Protein AF-A0A258GEJ5-F1 (afdb_monomer)

Radius of gyration: 21.57 Å; Cα contacts (8 Å, |Δi|>4): 557; chains: 1; bounding box: 61×50×62 Å

Nearest PDB structures (foldseek):
  8fx0-assembly1_A  TM=5.867E-01  e=2.273E-02  Trypanosoma cruzi strain CL Brener
  8fx1-assembly1_A  TM=5.886E-01  e=3.417E-02  Trypanosoma cruzi strain CL Brener
  8fx3-assembly1_B  TM=4.842E-01  e=1.345E-02  Trypanosoma cruzi strain CL Brener
  8fx1-assembly1_B  TM=4.839E-01  e=1.426E-02  Trypanosoma cruzi strain CL Brener
  8fwy-assembly1_B  TM=4.851E-01  e=1.426E-02  Trypanosoma cruzi strain CL Brener

Mean predicted aligned error: 7.42 Å

Secondary structure (DSSP, 8-state):
--------SSGGG-EEEEEEEEEE-TTT-PEEEEEEEEEPPHHHHHHHHHHHHHHHHHHHHTS----TTBTT------SS-EEEEEEETTTTHHHHHHHHHHHHHH-SSPPPEEEEE---HHHHHHHH-S-STTTTS--GGG--SHHHHTT-HHHHHHHHHHHHHHHHTTB-HHHHHH--GGGHHHHGGGS-BTTTT-EEEEEEEE-SSSHHHHHHHHHHHHH-TTSEEEEEEEE-PPEEEEEEE-TTS-EEEEEEEES---TT--SS--TTSSSBPP-HHHHHT-SSHHHHHTTTT-PBPPSSGGGS-HHHHHHHHHHHHHHHHHT-

Structure (mmCIF, N/CA/C/O backbone):
data_AF-A0A258GEJ5-F1
#
_entry.id   AF-A0A258GEJ5-F1
#
loop_
_atom_site.group_PDB
_atom_site.id
_atom_site.type_symbol
_atom_site.label_atom_id
_atom_site.label_alt_id
_atom_site.label_comp_id
_atom_site.label_asym_id
_atom_site.label_entity_id
_atom_site.label_seq_id
_atom_site.pdbx_PDB_ins_code
_atom_site.Cartn_x
_atom_site.Cartn_y
_atom_site.Cartn_z
_atom_site.occupancy
_atom_site.B_iso_or_equiv
_atom_site.auth_seq_id
_atom_site.auth_comp_id
_atom_site.auth_asym_id
_atom_site.auth_atom_id
_atom_site.pdbx_PDB_model_num
ATOM 1 N N . MET A 1 1 ? 8.748 -13.783 -39.063 1.00 34.47 1 MET A N 1
ATOM 2 C CA . MET A 1 1 ? 7.915 -14.573 -38.130 1.00 34.47 1 MET A CA 1
ATOM 3 C C . MET A 1 1 ? 7.039 -13.602 -37.360 1.00 34.47 1 MET A C 1
ATOM 5 O O . MET A 1 1 ? 7.573 -12.820 -36.590 1.00 34.47 1 MET A O 1
ATOM 9 N N . LYS A 1 2 ? 5.729 -13.583 -37.630 1.00 32.75 2 LYS A N 1
ATOM 10 C CA . LYS A 1 2 ? 4.762 -12.834 -36.821 1.00 32.75 2 LYS A CA 1
ATOM 11 C C . LYS A 1 2 ? 4.590 -13.602 -35.513 1.00 32.75 2 LYS A C 1
ATOM 13 O O . LYS A 1 2 ? 3.991 -14.673 -35.514 1.00 32.75 2 LYS A O 1
ATOM 18 N N . THR A 1 3 ? 5.191 -13.121 -34.434 1.00 36.59 3 THR A N 1
ATOM 19 C CA . THR A 1 3 ? 4.871 -13.605 -33.094 1.00 36.59 3 THR A CA 1
ATOM 20 C C . THR A 1 3 ? 3.466 -13.113 -32.791 1.00 36.59 3 THR A C 1
ATOM 22 O O . THR A 1 3 ? 3.282 -11.922 -32.555 1.00 36.59 3 THR A O 1
ATOM 25 N N . ASN A 1 4 ? 2.479 -14.006 -32.884 1.00 39.53 4 ASN A N 1
ATOM 26 C CA . ASN A 1 4 ? 1.146 -13.780 -32.339 1.00 39.53 4 ASN A CA 1
ATOM 27 C C . ASN A 1 4 ? 1.331 -13.509 -30.848 1.00 39.53 4 ASN A C 1
ATOM 29 O O . ASN A 1 4 ? 1.494 -14.443 -30.063 1.00 39.53 4 ASN A O 1
ATOM 33 N N . ASN A 1 5 ? 1.424 -12.228 -30.502 1.00 53.22 5 ASN A N 1
ATOM 34 C CA . ASN A 1 5 ? 1.366 -11.792 -29.131 1.00 53.22 5 ASN A CA 1
ATOM 35 C C . ASN A 1 5 ? -0.099 -11.979 -28.732 1.00 53.22 5 ASN A C 1
ATOM 37 O O . ASN A 1 5 ? -0.966 -11.385 -29.373 1.00 53.22 5 ASN A O 1
ATOM 41 N N . PRO A 1 6 ? -0.416 -12.877 -27.804 1.00 56.38 6 PRO A N 1
ATOM 42 C CA . PRO A 1 6 ? -1.771 -12.954 -27.280 1.00 56.38 6 PRO A CA 1
ATOM 43 C C . PRO A 1 6 ? -2.162 -11.577 -26.718 1.00 56.38 6 PRO A C 1
ATOM 45 O O . PRO A 1 6 ? -1.323 -10.875 -26.159 1.00 56.38 6 PRO A O 1
ATOM 48 N N . GLU A 1 7 ? -3.397 -11.189 -27.004 1.00 70.62 7 GLU A N 1
ATOM 49 C CA . GLU A 1 7 ? -3.970 -9.838 -27.046 1.00 70.62 7 GLU A CA 1
ATOM 50 C C . GLU A 1 7 ? -3.865 -9.035 -25.729 1.00 70.62 7 GLU A C 1
ATOM 52 O O . GLU A 1 7 ? -4.870 -8.807 -25.058 1.00 70.62 7 GLU A O 1
ATOM 57 N N . TYR A 1 8 ? -2.662 -8.594 -25.348 1.00 82.00 8 TYR A N 1
ATOM 58 C CA . TYR A 1 8 ? -2.473 -7.620 -24.269 1.00 82.00 8 TYR A CA 1
ATOM 59 C C . TYR A 1 8 ? -2.567 -6.193 -24.800 1.00 82.00 8 TYR A C 1
ATOM 61 O O . TYR A 1 8 ? -1.930 -5.871 -25.805 1.00 82.00 8 TYR A O 1
ATOM 69 N N . ASN A 1 9 ? -3.313 -5.332 -24.108 1.00 81.44 9 ASN A N 1
ATOM 70 C CA . ASN A 1 9 ? -3.529 -3.947 -24.541 1.00 81.44 9 ASN A CA 1
ATOM 71 C C . ASN A 1 9 ? -2.521 -2.957 -23.939 1.00 81.44 9 ASN A C 1
ATOM 73 O O . ASN A 1 9 ? -2.183 -1.959 -24.590 1.00 81.44 9 ASN A O 1
ATOM 77 N N . TYR A 1 10 ? -2.068 -3.217 -22.706 1.00 80.25 10 TYR A N 1
ATOM 78 C CA . TYR A 1 10 ? -1.217 -2.308 -21.938 1.00 80.25 10 TYR A CA 1
ATOM 79 C C . TYR A 1 10 ? 0.078 -2.939 -21.449 1.00 80.25 10 TYR A C 1
ATOM 81 O O . TYR A 1 10 ? 1.094 -2.245 -21.449 1.00 80.25 10 TYR A O 1
ATOM 89 N N . ILE A 1 11 ? 0.083 -4.221 -21.054 1.00 81.25 11 ILE A N 1
ATOM 90 C CA . ILE A 1 11 ? 1.307 -4.887 -20.566 1.00 81.25 11 ILE A CA 1
ATOM 91 C C . ILE A 1 11 ? 2.441 -4.823 -21.603 1.00 81.25 11 ILE A C 1
ATOM 93 O O . ILE A 1 11 ? 3.602 -4.766 -21.216 1.00 81.25 11 ILE A O 1
ATOM 97 N N . ASP A 1 12 ? 2.145 -4.757 -22.902 1.00 75.31 12 ASP A N 1
ATOM 98 C CA . ASP A 1 12 ? 3.149 -4.625 -23.966 1.00 75.31 12 ASP A CA 1
ATOM 99 C C . ASP A 1 12 ? 3.784 -3.222 -24.082 1.00 75.31 12 ASP A C 1
ATOM 101 O O . ASP A 1 12 ? 4.827 -3.072 -24.718 1.00 75.31 12 ASP A O 1
ATOM 105 N N . ARG A 1 13 ? 3.202 -2.199 -23.443 1.00 73.25 13 ARG A N 1
ATOM 106 C CA . ARG A 1 13 ? 3.646 -0.796 -23.535 1.00 73.25 13 ARG A CA 1
ATOM 107 C C . ARG A 1 13 ? 4.626 -0.385 -22.444 1.00 73.25 13 ARG A C 1
ATOM 109 O O . ARG A 1 13 ? 4.927 0.803 -22.333 1.00 73.25 13 ARG A O 1
ATOM 116 N N . ASN A 1 14 ? 5.114 -1.320 -21.625 1.00 77.19 14 ASN A N 1
ATOM 117 C CA . ASN A 1 14 ? 5.971 -0.953 -20.506 1.00 77.19 14 ASN A CA 1
ATOM 118 C C . ASN A 1 14 ? 7.338 -0.425 -20.963 1.00 77.19 14 ASN A C 1
ATOM 120 O O . ASN A 1 14 ? 7.974 -0.976 -21.868 1.00 77.19 14 ASN A O 1
ATOM 124 N N . VAL A 1 15 ? 7.798 0.625 -20.289 1.00 76.62 15 VAL A N 1
ATOM 125 C CA . VAL A 1 15 ? 8.985 1.381 -20.667 1.00 76.62 15 VAL A CA 1
ATOM 126 C C . VAL A 1 15 ? 10.127 1.115 -19.694 1.00 76.62 15 VAL A C 1
ATOM 128 O O . VAL A 1 15 ? 10.003 1.312 -18.486 1.00 76.62 15 VAL A O 1
ATOM 131 N N . LYS A 1 16 ? 11.274 0.732 -20.252 1.00 82.06 16 LYS A N 1
ATOM 132 C CA . LYS A 1 16 ? 12.568 0.718 -19.581 1.00 82.06 16 LYS A CA 1
ATOM 133 C C . LYS A 1 16 ? 13.298 2.031 -19.837 1.00 82.06 16 LYS A C 1
ATOM 135 O O . LYS A 1 16 ? 13.387 2.488 -20.977 1.00 82.06 16 LYS A O 1
ATOM 140 N N . ILE A 1 17 ? 13.850 2.611 -18.782 1.00 78.69 17 ILE A N 1
ATOM 141 C CA . ILE A 1 17 ? 14.732 3.771 -18.841 1.00 78.69 17 ILE A CA 1
ATOM 142 C C . ILE A 1 17 ? 16.176 3.285 -18.909 1.00 78.69 17 ILE A C 1
ATOM 144 O O . ILE A 1 17 ? 16.638 2.551 -18.035 1.00 78.69 17 ILE A O 1
ATOM 148 N N . GLU A 1 18 ? 16.895 3.739 -19.927 1.00 80.94 18 GLU A N 1
ATOM 149 C CA . GLU A 1 18 ? 18.331 3.532 -20.089 1.00 80.94 18 GLU A CA 1
ATOM 150 C C . GLU A 1 18 ? 19.034 4.885 -20.231 1.00 80.94 18 GLU A C 1
ATOM 152 O O . GLU A 1 18 ? 18.463 5.847 -20.752 1.00 80.94 18 GLU A O 1
ATOM 157 N N . LEU A 1 19 ? 20.277 4.963 -19.752 1.00 78.62 19 LEU A N 1
ATOM 158 C CA . LEU A 1 19 ? 21.157 6.094 -20.027 1.00 78.62 19 LEU A CA 1
ATOM 159 C C . LEU A 1 19 ? 22.062 5.718 -21.179 1.00 78.62 19 LEU A C 1
ATOM 161 O O . LEU A 1 19 ? 22.759 4.705 -21.125 1.00 78.62 19 LEU A O 1
ATOM 165 N N . VAL A 1 20 ? 22.036 6.545 -22.213 1.00 80.44 20 VAL A N 1
ATOM 166 C CA . VAL A 1 20 ? 22.891 6.376 -23.380 1.00 80.44 20 VAL A CA 1
ATOM 167 C C . VAL A 1 20 ? 23.759 7.606 -23.553 1.00 80.44 20 VAL A C 1
ATOM 169 O O . VAL A 1 20 ? 23.315 8.726 -23.294 1.00 80.44 20 VAL A O 1
ATOM 172 N N . SER A 1 21 ? 24.994 7.379 -23.994 1.00 78.19 21 SER A N 1
ATOM 173 C CA . SER A 1 21 ? 25.908 8.445 -24.390 1.00 78.19 21 SER A CA 1
ATOM 174 C C . SER A 1 21 ? 25.242 9.362 -25.422 1.00 78.19 21 SER A C 1
ATOM 176 O O . SER A 1 21 ? 24.673 8.906 -26.418 1.00 78.19 21 SER A O 1
ATOM 178 N N . ASP A 1 22 ? 25.328 10.663 -25.174 1.00 79.75 22 ASP A N 1
ATOM 179 C CA . ASP A 1 22 ? 24.977 11.761 -26.074 1.00 79.75 22 ASP A CA 1
ATOM 180 C C . ASP A 1 22 ? 26.231 12.567 -26.477 1.00 79.75 22 ASP A C 1
ATOM 182 O O . ASP A 1 22 ? 26.183 13.750 -26.840 1.00 79.75 22 ASP A O 1
ATOM 186 N N . GLY A 1 23 ? 27.387 11.901 -26.409 1.00 79.69 23 GLY A N 1
ATOM 187 C CA . GLY A 1 23 ? 28.693 12.424 -26.783 1.00 79.69 23 GLY A CA 1
ATOM 188 C C . GLY A 1 23 ? 29.516 12.952 -25.610 1.00 79.69 23 GLY A C 1
ATOM 189 O O . GLY A 1 23 ? 29.020 13.184 -24.514 1.00 79.69 23 GLY A O 1
ATOM 190 N N . ILE A 1 24 ? 30.799 13.180 -25.879 1.00 77.00 24 ILE A N 1
ATOM 191 C CA . ILE A 1 24 ? 31.783 13.594 -24.876 1.00 77.00 24 ILE A CA 1
ATOM 192 C C . ILE A 1 24 ? 31.708 15.106 -24.663 1.00 77.00 24 ILE A C 1
ATOM 194 O O . ILE A 1 24 ? 31.691 15.878 -25.625 1.00 77.00 24 ILE A O 1
ATOM 198 N N . ASP A 1 25 ? 31.694 15.530 -23.403 1.00 65.00 25 ASP A N 1
ATOM 199 C CA . ASP A 1 25 ? 31.852 16.926 -23.021 1.00 65.00 25 ASP A CA 1
ATOM 200 C C . ASP A 1 25 ? 33.249 17.431 -23.443 1.00 65.00 25 ASP A C 1
ATOM 202 O O . ASP A 1 25 ? 34.267 16.919 -22.966 1.00 65.00 25 ASP A O 1
ATOM 206 N N . PRO A 1 26 ? 33.334 18.451 -24.312 1.00 65.00 26 PRO A N 1
ATOM 207 C CA . PRO A 1 26 ? 34.609 18.976 -24.789 1.00 65.00 26 PRO A CA 1
ATOM 208 C C . PRO A 1 26 ? 35.444 19.695 -23.711 1.00 65.00 26 PRO A C 1
ATOM 210 O O . PRO A 1 26 ? 36.631 19.924 -23.942 1.00 65.00 26 PRO A O 1
ATOM 213 N N . LYS A 1 27 ? 34.867 20.067 -22.558 1.00 65.88 27 LYS A N 1
ATOM 214 C CA . LYS A 1 27 ? 35.564 20.718 -21.434 1.00 65.88 27 LYS A CA 1
ATOM 215 C C . LYS A 1 27 ? 36.049 19.721 -20.385 1.00 65.88 27 LYS A C 1
ATOM 217 O O . LYS A 1 27 ? 37.174 19.848 -19.909 1.00 65.88 27 LYS A O 1
ATOM 222 N N . THR A 1 28 ? 35.206 18.765 -20.001 1.00 69.94 28 THR A N 1
ATOM 223 C CA . THR A 1 28 ? 35.520 17.814 -18.917 1.00 69.94 28 THR A CA 1
ATOM 224 C C . THR A 1 28 ? 36.052 16.476 -19.426 1.00 69.94 28 THR A C 1
ATOM 226 O O . THR A 1 28 ? 36.685 15.743 -18.669 1.00 69.94 28 THR A O 1
ATOM 229 N N . GLY A 1 29 ? 35.822 16.147 -20.702 1.00 72.56 29 GLY A N 1
ATOM 230 C CA . GLY A 1 29 ? 36.149 14.841 -21.277 1.00 72.56 29 GLY A CA 1
ATOM 231 C C . GLY A 1 29 ? 35.245 13.706 -20.784 1.00 72.56 29 GLY A C 1
ATOM 232 O O . GLY A 1 29 ? 35.531 12.544 -21.068 1.00 72.56 29 GLY A O 1
ATOM 233 N N . VAL A 1 30 ? 34.177 14.020 -20.043 1.00 72.00 30 VAL A N 1
ATOM 234 C CA . VAL A 1 30 ? 33.224 13.048 -19.493 1.00 72.00 30 VAL A CA 1
ATOM 235 C C . VAL A 1 30 ? 32.073 12.828 -20.475 1.00 72.00 30 VAL A C 1
ATOM 237 O O . VAL A 1 30 ? 31.693 13.724 -21.227 1.00 72.00 30 VAL A O 1
ATOM 240 N N . ASP A 1 31 ? 31.526 11.617 -20.494 1.00 70.69 31 ASP A N 1
ATOM 241 C CA . ASP A 1 31 ? 30.398 11.263 -21.349 1.00 70.69 31 ASP A CA 1
ATOM 242 C C . ASP A 1 31 ? 29.111 11.964 -20.884 1.00 70.69 31 ASP A C 1
ATOM 244 O O . ASP A 1 31 ? 28.727 11.861 -19.716 1.00 70.69 31 ASP A O 1
ATOM 248 N N . ARG A 1 32 ? 28.431 12.677 -21.787 1.00 70.62 32 ARG A N 1
ATOM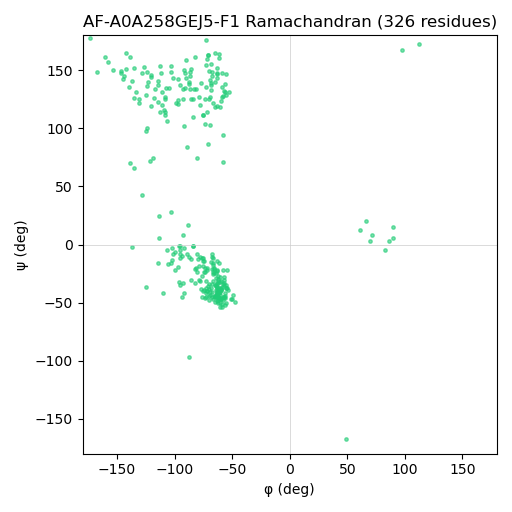 249 C CA . ARG A 1 32 ? 27.110 13.252 -21.507 1.00 70.62 32 ARG A CA 1
ATOM 250 C C . ARG A 1 32 ? 26.076 12.161 -21.688 1.00 70.62 32 ARG A C 1
ATOM 252 O O . ARG A 1 32 ? 26.102 11.450 -22.685 1.00 70.62 32 ARG A O 1
ATOM 259 N N . LEU A 1 33 ? 25.149 12.033 -20.748 1.00 73.94 33 LEU A N 1
ATOM 260 C CA . LEU A 1 33 ? 24.121 10.999 -20.797 1.00 73.94 33 LEU A CA 1
ATOM 261 C C . LEU A 1 33 ? 22.768 11.617 -21.136 1.00 73.94 33 LEU A C 1
ATOM 263 O O . LEU A 1 33 ? 22.368 12.613 -20.536 1.00 73.94 33 LEU A O 1
ATOM 267 N N . LYS A 1 34 ? 22.034 10.990 -22.057 1.00 72.88 34 LYS A N 1
ATOM 268 C CA . LYS A 1 34 ? 20.614 11.272 -22.276 1.00 72.88 34 LYS A CA 1
ATOM 269 C C . LYS A 1 34 ? 19.754 10.089 -21.870 1.00 72.88 34 LYS A C 1
ATOM 271 O O . LYS A 1 34 ? 20.166 8.928 -21.931 1.00 72.88 34 LYS A O 1
ATOM 276 N N . ARG A 1 35 ? 18.516 10.406 -21.502 1.00 72.44 35 ARG A N 1
ATOM 277 C CA . ARG A 1 35 ? 17.483 9.415 -21.225 1.00 72.44 35 ARG A CA 1
ATOM 278 C C . ARG A 1 35 ? 17.007 8.796 -22.533 1.00 72.44 35 ARG A C 1
ATOM 280 O O . ARG A 1 35 ? 16.542 9.506 -23.424 1.00 72.44 35 ARG A O 1
ATOM 287 N N . GLN A 1 36 ? 17.061 7.475 -22.612 1.00 78.94 36 GLN A N 1
ATOM 288 C CA . GLN A 1 36 ? 16.384 6.708 -23.643 1.00 78.94 36 GLN A CA 1
ATOM 289 C C . GLN A 1 36 ? 15.298 5.844 -23.011 1.00 78.94 36 GLN A C 1
ATOM 291 O O . GLN A 1 36 ? 15.483 5.228 -21.963 1.00 78.94 36 GLN A O 1
ATOM 296 N N . PHE A 1 37 ? 14.147 5.823 -23.669 1.00 77.94 37 PHE A N 1
ATOM 297 C CA . PHE A 1 37 ? 13.002 5.023 -23.284 1.00 77.94 37 PHE A CA 1
ATOM 298 C C . PHE A 1 37 ? 12.838 3.895 -24.288 1.00 77.94 37 PHE A C 1
ATOM 300 O O . PHE A 1 37 ? 12.578 4.146 -25.464 1.00 77.94 37 PHE A O 1
ATOM 307 N N . ASN A 1 38 ? 12.992 2.664 -23.822 1.00 80.31 38 ASN A N 1
ATOM 308 C CA . ASN A 1 38 ? 12.894 1.477 -24.655 1.00 80.31 38 ASN A CA 1
ATOM 309 C C . ASN A 1 38 ? 11.718 0.624 -24.185 1.00 80.31 38 ASN A C 1
ATOM 311 O O . ASN A 1 38 ? 11.556 0.383 -22.990 1.00 80.31 38 ASN A O 1
ATOM 315 N N . GLN A 1 39 ? 10.892 0.157 -25.119 1.00 81.50 39 GLN A N 1
ATOM 316 C CA . GLN A 1 39 ? 9.853 -0.817 -24.794 1.00 81.50 39 GLN A CA 1
ATOM 317 C C . GLN A 1 39 ? 10.494 -2.157 -24.440 1.00 81.50 39 GLN A C 1
ATOM 319 O O . GLN A 1 39 ? 11.433 -2.607 -25.103 1.00 81.50 39 GLN A O 1
ATOM 324 N N . MET A 1 40 ? 9.983 -2.802 -23.397 1.00 81.25 40 MET A N 1
ATOM 325 C CA . MET A 1 40 ? 10.458 -4.123 -23.005 1.00 81.25 40 MET A CA 1
ATOM 326 C C . MET A 1 40 ? 9.733 -5.240 -23.760 1.00 81.25 40 MET A C 1
ATOM 328 O O . MET A 1 40 ? 8.527 -5.148 -23.991 1.00 81.25 40 MET A O 1
ATOM 332 N N . PRO A 1 41 ? 10.421 -6.351 -24.085 1.00 85.88 41 PRO A N 1
ATOM 333 C CA . PRO A 1 41 ? 9.750 -7.538 -24.588 1.00 85.88 41 PRO A CA 1
ATOM 334 C C . PRO A 1 41 ? 8.726 -8.051 -23.576 1.00 85.88 41 PRO A C 1
ATOM 336 O O . PRO A 1 41 ? 9.029 -8.212 -22.394 1.00 85.88 41 PRO A O 1
ATOM 339 N N . ILE A 1 42 ? 7.537 -8.406 -24.050 1.00 85.94 42 ILE A N 1
ATOM 340 C CA . ILE A 1 42 ? 6.429 -8.779 -23.169 1.00 85.94 42 ILE A CA 1
ATOM 341 C C . ILE A 1 42 ? 6.744 -9.923 -22.203 1.00 85.94 42 ILE A C 1
ATOM 343 O O . ILE A 1 42 ? 6.454 -9.825 -21.019 1.00 85.94 42 ILE A O 1
ATOM 347 N N . ARG A 1 43 ? 7.443 -10.965 -22.670 1.00 86.62 43 ARG A N 1
ATOM 348 C CA . ARG A 1 43 ? 7.856 -12.102 -21.829 1.00 86.62 43 ARG A CA 1
ATOM 349 C C . ARG A 1 43 ? 8.770 -11.689 -20.681 1.00 86.62 43 ARG A C 1
ATOM 351 O O . ARG A 1 43 ? 8.848 -12.380 -19.670 1.00 86.62 43 ARG A O 1
ATOM 358 N N . GLU A 1 44 ? 9.524 -10.609 -20.854 1.00 87.50 44 GLU A N 1
ATOM 359 C CA . GLU A 1 44 ? 10.343 -10.058 -19.783 1.00 87.50 44 GLU A CA 1
ATOM 360 C C . GLU A 1 44 ? 9.486 -9.336 -18.747 1.00 87.50 44 GLU A C 1
ATOM 362 O O . GLU A 1 44 ? 9.724 -9.509 -17.557 1.00 87.50 44 GLU A O 1
ATOM 367 N N . ILE A 1 45 ? 8.461 -8.605 -19.184 1.00 88.06 45 ILE A N 1
ATOM 368 C CA . ILE A 1 45 ? 7.505 -7.929 -18.300 1.00 88.06 45 ILE A CA 1
ATOM 369 C C . ILE A 1 45 ? 6.709 -8.960 -17.492 1.00 88.06 45 ILE A C 1
ATOM 371 O O . ILE A 1 45 ? 6.676 -8.876 -16.267 1.00 88.06 45 ILE A O 1
ATOM 375 N N . GLU A 1 46 ? 6.144 -9.974 -18.158 1.00 90.12 46 GLU A N 1
ATOM 376 C CA . GLU A 1 46 ? 5.403 -11.070 -17.518 1.00 90.12 46 GLU A CA 1
ATOM 377 C C . GLU A 1 46 ? 6.256 -11.762 -16.447 1.00 90.12 46 GLU A C 1
ATOM 379 O O . GLU A 1 46 ? 5.838 -11.896 -15.298 1.00 90.12 46 GLU A O 1
ATOM 384 N N . ARG A 1 47 ? 7.486 -12.151 -16.809 1.00 90.69 47 ARG A N 1
ATOM 385 C CA . ARG A 1 47 ? 8.433 -12.787 -15.888 1.00 90.69 47 ARG A CA 1
ATOM 386 C C . ARG A 1 47 ? 8.708 -11.914 -14.669 1.00 90.69 47 ARG A C 1
ATOM 388 O O . ARG A 1 47 ? 8.688 -12.439 -13.564 1.00 90.69 47 ARG A O 1
ATOM 395 N N . ARG A 1 48 ? 8.936 -10.611 -14.853 1.00 90.38 48 ARG A N 1
ATOM 396 C CA . ARG A 1 48 ? 9.193 -9.691 -13.736 1.00 90.38 48 ARG A CA 1
ATOM 397 C C . ARG A 1 48 ? 7.980 -9.555 -12.822 1.00 90.38 48 ARG A C 1
ATOM 399 O O . ARG A 1 48 ? 8.133 -9.692 -11.619 1.00 90.38 48 ARG A O 1
ATOM 406 N N . TYR A 1 49 ? 6.775 -9.384 -13.370 1.00 93.44 49 TYR A N 1
ATOM 407 C CA . TYR A 1 49 ? 5.560 -9.299 -12.550 1.00 93.44 49 TYR A CA 1
ATOM 408 C C . TYR A 1 49 ? 5.342 -10.561 -11.713 1.00 93.44 49 TYR A C 1
ATOM 410 O O . TYR A 1 49 ? 4.932 -10.462 -10.556 1.00 93.44 49 TYR A O 1
ATOM 418 N N . ILE A 1 50 ? 5.627 -11.739 -12.274 1.00 95.06 50 ILE A N 1
ATOM 419 C CA . ILE A 1 50 ? 5.566 -12.999 -11.530 1.00 95.06 50 ILE A CA 1
ATOM 420 C C . ILE A 1 50 ? 6.680 -13.078 -10.480 1.00 95.06 50 ILE A C 1
ATOM 422 O O . ILE A 1 50 ? 6.376 -13.432 -9.352 1.00 95.06 50 ILE A O 1
ATOM 426 N N . GLN A 1 51 ? 7.922 -12.699 -10.797 1.00 95.25 51 GLN A N 1
ATOM 427 C CA . GLN A 1 51 ? 9.044 -12.697 -9.842 1.00 95.25 51 GLN A CA 1
ATOM 428 C C . GLN A 1 51 ? 8.823 -11.744 -8.657 1.00 95.25 51 GLN A C 1
ATOM 430 O O . GLN A 1 51 ? 9.028 -12.129 -7.506 1.00 95.25 51 GLN A O 1
ATOM 435 N N . ASP A 1 52 ? 8.348 -10.529 -8.922 1.00 96.00 52 ASP A N 1
ATOM 436 C CA . ASP A 1 52 ? 7.993 -9.545 -7.895 1.00 96.00 52 ASP A CA 1
ATOM 437 C C . ASP A 1 52 ? 6.835 -10.065 -7.022 1.00 96.00 52 ASP A C 1
ATOM 439 O O . ASP A 1 52 ? 6.833 -9.928 -5.798 1.00 96.00 52 ASP A O 1
ATOM 443 N N . SER A 1 53 ? 5.855 -10.733 -7.643 1.00 97.19 53 SER A N 1
ATOM 444 C CA . SER A 1 53 ? 4.728 -11.348 -6.928 1.00 97.19 53 SER A CA 1
ATOM 445 C C . SER A 1 53 ? 5.139 -12.565 -6.099 1.00 97.19 53 SER A C 1
ATOM 447 O O . SER A 1 53 ? 4.622 -12.737 -5.000 1.00 97.19 53 SER A O 1
ATOM 449 N N . ASP A 1 54 ? 6.055 -13.393 -6.600 1.00 97.38 54 ASP A N 1
ATOM 450 C CA . ASP A 1 54 ? 6.628 -14.547 -5.898 1.00 97.38 54 ASP A CA 1
ATOM 451 C C . ASP A 1 54 ? 7.416 -14.090 -4.670 1.00 97.38 54 ASP A C 1
ATOM 453 O O . ASP A 1 54 ? 7.182 -14.557 -3.557 1.00 97.38 54 ASP A O 1
ATOM 457 N N . THR A 1 55 ? 8.241 -13.054 -4.842 1.00 97.19 55 THR A N 1
ATOM 458 C CA . THR A 1 55 ? 8.982 -12.426 -3.744 1.00 97.19 55 THR A CA 1
ATOM 459 C C . THR A 1 55 ? 8.030 -11.869 -2.684 1.00 97.19 55 THR A C 1
ATOM 461 O O . THR A 1 55 ? 8.193 -12.128 -1.490 1.00 97.19 55 THR A O 1
ATOM 464 N N . LEU A 1 56 ? 6.985 -11.144 -3.099 1.00 97.50 56 LEU A N 1
ATOM 465 C CA . LEU A 1 56 ? 5.964 -10.652 -2.176 1.00 97.50 56 LEU A CA 1
ATOM 466 C C . LEU A 1 56 ? 5.203 -11.796 -1.492 1.00 97.50 56 LEU A C 1
ATOM 468 O O . LEU A 1 56 ? 4.958 -11.715 -0.290 1.00 97.50 56 LEU A O 1
ATOM 472 N N . ALA A 1 57 ? 4.845 -12.861 -2.213 1.00 97.38 57 ALA A N 1
ATOM 473 C CA . ALA A 1 57 ? 4.173 -14.027 -1.642 1.00 97.38 57 ALA A CA 1
ATOM 474 C C . ALA A 1 57 ? 5.035 -14.684 -0.560 1.00 97.38 57 ALA A C 1
ATOM 476 O O . ALA A 1 57 ? 4.537 -14.908 0.544 1.00 97.38 57 ALA A O 1
ATOM 477 N N . GLY A 1 58 ? 6.325 -14.881 -0.839 1.00 96.06 58 GLY A N 1
ATOM 478 C CA . GLY A 1 58 ? 7.265 -15.454 0.115 1.00 96.06 58 GLY A CA 1
ATOM 479 C C . GLY A 1 58 ? 7.476 -14.584 1.358 1.00 96.06 58 GLY A C 1
ATOM 480 O O . GLY A 1 58 ? 7.588 -15.090 2.472 1.00 96.06 58 GLY A O 1
ATOM 481 N N . MET A 1 59 ? 7.463 -13.254 1.222 1.00 96.00 59 MET A N 1
ATOM 482 C CA . MET A 1 59 ? 7.507 -12.361 2.391 1.00 96.00 59 MET A CA 1
ATOM 483 C C . MET A 1 59 ? 6.220 -12.435 3.224 1.00 96.00 59 MET A C 1
ATOM 485 O O . MET A 1 59 ? 6.265 -12.359 4.455 1.00 96.00 59 MET A O 1
ATOM 489 N N . LEU A 1 60 ? 5.065 -12.569 2.564 1.00 96.12 60 LEU A N 1
ATOM 490 C CA . LEU A 1 60 ? 3.758 -12.648 3.219 1.00 96.12 60 LEU A CA 1
ATOM 491 C C . LEU A 1 60 ? 3.535 -13.992 3.926 1.00 96.12 60 LEU A C 1
ATOM 493 O O . LEU A 1 60 ? 2.943 -14.008 5.007 1.00 96.12 60 LEU A O 1
ATOM 497 N N . ASP A 1 61 ? 4.002 -15.101 3.350 1.00 94.88 61 ASP A N 1
ATOM 498 C CA . ASP A 1 61 ? 3.907 -16.429 3.967 1.00 94.88 61 ASP A CA 1
ATOM 499 C C . ASP A 1 61 ? 5.062 -16.761 4.926 1.00 94.88 61 ASP A C 1
ATOM 501 O O . ASP A 1 61 ? 4.944 -17.685 5.732 1.00 94.88 61 ASP A O 1
ATOM 505 N N . GLY A 1 62 ? 6.127 -15.955 4.904 1.00 93.25 62 GLY A N 1
ATOM 506 C CA . GLY A 1 62 ? 7.277 -16.062 5.795 1.00 93.25 62 GLY A CA 1
ATOM 507 C C . GLY A 1 62 ? 8.403 -16.961 5.284 1.00 93.25 62 GLY A C 1
ATOM 508 O O . GLY A 1 62 ? 9.366 -17.167 6.020 1.00 93.25 62 GLY A O 1
ATOM 509 N N . SER A 1 63 ? 8.319 -17.483 4.058 1.00 93.94 63 SER A N 1
ATOM 510 C CA . SER A 1 63 ? 9.408 -18.234 3.419 1.00 93.94 63 SER A CA 1
ATOM 511 C C . SER A 1 63 ? 10.573 -17.348 2.961 1.00 93.94 63 SER A C 1
ATOM 513 O O . SER A 1 63 ? 11.703 -17.826 2.885 1.00 93.94 63 SER A O 1
ATOM 515 N N . ILE A 1 64 ? 10.327 -16.054 2.720 1.00 94.75 64 ILE A N 1
ATOM 516 C CA . ILE A 1 64 ? 11.358 -15.044 2.448 1.00 94.75 64 ILE A CA 1
ATOM 517 C C . ILE A 1 64 ? 11.470 -14.113 3.651 1.00 94.75 64 ILE A C 1
ATOM 519 O O . ILE A 1 64 ? 10.583 -13.310 3.945 1.00 94.75 64 ILE A O 1
ATOM 523 N N . THR A 1 65 ? 12.602 -14.213 4.338 1.00 94.62 65 THR A N 1
ATOM 524 C CA . THR A 1 65 ? 12.910 -13.435 5.541 1.00 94.62 65 THR A CA 1
ATOM 525 C C . THR A 1 65 ? 13.877 -12.290 5.281 1.00 94.62 65 THR A C 1
ATOM 527 O O . THR A 1 65 ? 13.965 -11.392 6.103 1.00 94.62 65 THR A O 1
ATOM 530 N N . GLU A 1 66 ? 14.591 -12.277 4.159 1.00 94.31 66 GLU A N 1
ATOM 531 C CA . GLU A 1 66 ? 15.571 -11.245 3.808 1.00 94.31 66 GLU A CA 1
ATOM 532 C C . GLU A 1 66 ? 15.373 -10.831 2.348 1.00 94.31 66 GLU A C 1
ATOM 534 O O . GLU A 1 66 ? 15.297 -11.684 1.466 1.00 94.31 66 GLU A O 1
ATOM 539 N N . SER A 1 67 ? 15.207 -9.528 2.106 1.00 94.38 67 SER A N 1
ATOM 540 C CA . SER A 1 67 ? 14.913 -8.976 0.781 1.00 94.38 67 SER A CA 1
ATOM 541 C C . SER A 1 67 ? 15.078 -7.453 0.758 1.00 94.38 67 SER A C 1
ATOM 543 O O . SER A 1 67 ? 14.766 -6.765 1.730 1.00 94.38 67 SER A O 1
ATOM 545 N N . GLU A 1 68 ? 15.484 -6.895 -0.384 1.00 93.44 68 GLU A N 1
ATOM 546 C CA . GLU A 1 68 ? 15.528 -5.440 -0.617 1.00 93.44 68 GLU A CA 1
ATOM 547 C C . GLU A 1 68 ? 14.140 -4.771 -0.664 1.00 93.44 68 GLU A C 1
ATOM 549 O O . GLU A 1 68 ? 14.026 -3.536 -0.644 1.00 93.44 68 GLU A O 1
ATOM 554 N N . HIS A 1 69 ? 13.092 -5.597 -0.716 1.00 95.31 69 HIS A N 1
ATOM 555 C CA . HIS A 1 69 ? 11.695 -5.191 -0.680 1.00 95.31 69 HIS A CA 1
ATOM 556 C C . HIS A 1 69 ? 11.232 -4.779 0.722 1.00 95.31 69 HIS A C 1
ATOM 558 O O . HIS A 1 69 ? 10.234 -4.064 0.831 1.00 95.31 69 HIS A O 1
ATOM 564 N N . PHE A 1 70 ? 11.943 -5.169 1.787 1.00 94.75 70 PHE A N 1
ATOM 565 C CA . PHE A 1 70 ? 11.726 -4.582 3.109 1.00 94.75 70 PHE A CA 1
ATOM 566 C C . PHE A 1 70 ? 12.183 -3.122 3.090 1.00 94.75 70 PHE A C 1
ATOM 568 O O . PHE A 1 70 ? 13.283 -2.814 2.629 1.00 94.75 70 PHE A O 1
ATOM 575 N N . MET A 1 71 ? 11.357 -2.211 3.612 1.00 92.44 71 MET A N 1
ATOM 576 C CA . MET A 1 71 ? 11.664 -0.776 3.580 1.00 92.44 71 MET A CA 1
ATOM 577 C C . MET A 1 71 ? 13.019 -0.430 4.215 1.00 92.44 71 MET A C 1
ATOM 579 O O . MET A 1 71 ? 13.723 0.437 3.706 1.00 92.44 71 MET A O 1
ATOM 583 N N . ASP A 1 72 ? 13.382 -1.122 5.294 1.00 89.38 72 ASP A N 1
ATOM 584 C CA . ASP A 1 72 ? 14.632 -0.950 6.047 1.00 89.38 72 ASP A CA 1
ATOM 585 C C . ASP A 1 72 ? 15.751 -1.926 5.628 1.00 89.38 72 ASP A C 1
ATOM 587 O O . ASP A 1 72 ? 16.848 -1.895 6.194 1.00 89.38 72 ASP A O 1
ATOM 591 N N . GLY A 1 73 ? 15.474 -2.817 4.667 1.00 85.75 73 GLY A N 1
ATOM 592 C CA . GLY A 1 73 ? 16.389 -3.863 4.210 1.00 85.75 73 GLY A CA 1
ATOM 593 C C . GLY A 1 73 ? 16.803 -4.880 5.280 1.00 85.75 73 GLY A C 1
ATOM 594 O O . GLY A 1 73 ? 17.755 -5.621 5.056 1.00 85.75 73 GLY A O 1
ATOM 595 N N . GLN A 1 74 ? 16.147 -4.917 6.445 1.00 88.56 74 GLN A N 1
ATOM 596 C CA . GLN A 1 74 ? 16.537 -5.817 7.532 1.00 88.56 74 GLN A CA 1
ATOM 597 C C . GLN A 1 74 ? 15.890 -7.207 7.387 1.00 88.56 74 GLN A C 1
ATOM 599 O O . GLN A 1 74 ? 14.750 -7.320 6.928 1.00 88.56 74 GLN A O 1
ATOM 604 N N . PRO A 1 75 ? 16.549 -8.286 7.836 1.00 88.00 75 PRO A N 1
ATOM 605 C CA . PRO A 1 75 ? 15.914 -9.595 7.918 1.00 88.00 75 PRO A CA 1
ATOM 606 C C . PRO A 1 75 ? 14.736 -9.630 8.908 1.00 88.00 75 PRO A C 1
ATOM 608 O O . PRO A 1 75 ? 14.709 -8.908 9.907 1.00 88.00 75 PRO A O 1
ATOM 611 N N . ARG A 1 76 ? 13.767 -10.513 8.664 1.00 88.06 76 ARG A N 1
ATOM 612 C CA . ARG A 1 76 ? 12.579 -10.754 9.489 1.00 88.06 76 ARG A CA 1
ATOM 613 C C . ARG A 1 76 ? 12.583 -12.178 10.018 1.00 88.06 76 ARG A C 1
ATOM 615 O O . ARG A 1 76 ? 12.589 -13.120 9.244 1.00 88.06 76 ARG A O 1
ATOM 622 N N . TYR A 1 77 ? 12.454 -12.342 11.327 1.00 81.88 77 TYR A N 1
ATOM 623 C CA . TYR A 1 77 ? 12.296 -13.658 11.956 1.00 81.88 77 TYR A CA 1
ATOM 624 C C . TYR A 1 77 ? 10.985 -13.685 12.735 1.00 81.88 77 TYR A C 1
ATOM 626 O O . TYR A 1 77 ? 10.987 -13.553 13.960 1.00 81.88 77 TYR A O 1
ATOM 634 N N . PRO A 1 78 ? 9.847 -13.718 12.026 1.00 77.06 78 PRO A N 1
ATOM 635 C CA . PRO A 1 78 ? 8.570 -13.478 12.659 1.00 77.06 78 PRO A CA 1
ATOM 636 C C . PRO A 1 78 ? 8.147 -14.659 13.533 1.00 77.06 78 PRO A C 1
ATOM 638 O O . PRO A 1 78 ? 8.190 -15.815 13.125 1.00 77.06 78 PRO A O 1
ATOM 641 N N . ASP A 1 79 ? 7.662 -14.335 14.726 1.00 82.69 79 ASP A N 1
ATOM 642 C CA . ASP A 1 79 ? 7.013 -15.258 15.658 1.00 82.69 79 ASP A CA 1
ATOM 643 C C . ASP A 1 79 ? 5.577 -15.617 15.233 1.00 82.69 79 ASP A C 1
ATOM 645 O O . ASP A 1 79 ? 4.983 -16.563 15.749 1.00 82.69 79 ASP A O 1
ATOM 649 N N . MET A 1 80 ? 5.009 -14.865 14.286 1.00 86.00 80 MET A N 1
ATOM 650 C CA . MET A 1 80 ? 3.655 -15.052 13.772 1.00 86.00 80 MET A CA 1
ATOM 651 C C . MET A 1 80 ? 3.542 -14.683 12.281 1.00 86.00 80 MET A C 1
ATOM 653 O O . MET A 1 80 ? 4.211 -13.751 11.823 1.00 86.00 80 MET A O 1
ATOM 657 N N . PRO A 1 81 ? 2.666 -15.348 11.506 1.00 89.19 81 PRO A N 1
ATOM 658 C CA . PRO A 1 81 ? 2.488 -15.040 10.089 1.00 89.19 81 PRO A CA 1
ATOM 659 C C . PRO A 1 81 ? 1.848 -13.663 9.882 1.00 89.19 81 PRO A C 1
ATOM 661 O O . PRO A 1 81 ? 1.103 -13.165 10.735 1.00 89.19 81 PRO A O 1
ATOM 664 N N . ILE A 1 82 ? 2.084 -13.063 8.711 1.00 95.88 82 ILE A N 1
ATOM 665 C CA . ILE A 1 82 ? 1.303 -11.900 8.283 1.00 95.88 82 ILE A CA 1
ATOM 666 C C . ILE A 1 82 ? -0.130 -12.367 8.042 1.00 95.88 82 ILE A C 1
ATOM 668 O O . ILE A 1 82 ? -0.400 -13.259 7.245 1.00 95.88 82 ILE A O 1
ATOM 672 N N . SER A 1 83 ? -1.067 -11.760 8.761 1.00 96.19 83 SER A N 1
ATOM 673 C CA . SER A 1 83 ? -2.485 -12.142 8.705 1.00 96.19 83 SER A CA 1
ATOM 674 C C . SER A 1 83 ? -3.336 -11.140 7.929 1.00 96.19 83 SER A C 1
ATOM 676 O O . SER A 1 83 ? -4.457 -11.458 7.521 1.00 96.19 83 SER A O 1
ATOM 678 N N . HIS A 1 84 ? -2.800 -9.937 7.711 1.00 98.06 84 HIS A N 1
ATOM 679 C CA . HIS A 1 84 ? -3.472 -8.859 7.003 1.00 98.06 84 HIS A CA 1
ATOM 680 C C . HIS A 1 84 ? -2.480 -8.051 6.159 1.00 98.06 84 HIS A C 1
ATOM 682 O O . HIS A 1 84 ? -1.342 -7.850 6.569 1.00 98.06 84 HIS A O 1
ATOM 688 N N . ALA A 1 85 ? -2.919 -7.566 5.005 1.00 97.62 85 ALA A N 1
ATOM 689 C CA . ALA A 1 85 ? -2.162 -6.731 4.086 1.00 97.62 85 ALA A CA 1
ATOM 690 C C . ALA A 1 85 ? -2.931 -5.431 3.798 1.00 97.62 85 ALA A C 1
ATOM 692 O O . ALA A 1 85 ? -4.117 -5.437 3.449 1.00 97.62 85 ALA A O 1
ATOM 693 N N . ILE A 1 86 ? -2.261 -4.297 3.963 1.00 96.88 86 ILE A N 1
ATOM 694 C CA . ILE A 1 86 ? -2.769 -2.964 3.656 1.00 96.88 86 ILE A CA 1
ATOM 695 C C . ILE A 1 86 ? -2.068 -2.497 2.385 1.00 96.88 86 ILE A C 1
ATOM 697 O O . ILE A 1 86 ? -0.897 -2.146 2.424 1.00 96.88 86 ILE A O 1
ATOM 701 N N . TYR A 1 87 ? -2.788 -2.482 1.270 1.00 94.56 87 TYR A N 1
ATOM 702 C CA . TYR A 1 87 ? -2.282 -1.974 -0.002 1.00 94.56 87 TYR A CA 1
ATOM 703 C C . TYR A 1 87 ? -2.456 -0.451 -0.052 1.00 94.56 87 TYR A C 1
ATOM 705 O O . TYR A 1 87 ? -3.562 0.057 0.194 1.00 94.56 87 TYR A O 1
ATOM 713 N N . LEU A 1 88 ? -1.357 0.254 -0.311 1.00 89.94 88 LEU A N 1
ATOM 714 C CA . LEU A 1 88 ? -1.286 1.710 -0.327 1.00 89.94 88 LEU A CA 1
ATOM 715 C C . LEU A 1 88 ? -1.683 2.302 -1.672 1.00 89.94 88 LEU A C 1
ATOM 717 O O . LEU A 1 88 ? -1.537 1.688 -2.727 1.00 89.94 88 LEU A O 1
ATOM 721 N N . ASP A 1 89 ? -2.214 3.516 -1.581 1.00 74.19 89 ASP A N 1
ATOM 722 C CA . ASP A 1 89 ? -2.737 4.285 -2.697 1.00 74.19 89 ASP A CA 1
ATOM 723 C C . ASP A 1 89 ? -3.695 3.448 -3.582 1.00 74.19 89 ASP A C 1
ATOM 725 O O . ASP A 1 89 ? -4.235 2.387 -3.228 1.00 74.19 89 ASP A O 1
ATOM 729 N N . LYS A 1 90 ? -4.012 3.979 -4.748 1.00 72.81 90 LYS A N 1
ATOM 730 C CA . LYS A 1 90 ? -4.701 3.286 -5.814 1.00 72.81 90 LYS A CA 1
ATOM 731 C C . LYS A 1 90 ? -3.756 2.350 -6.574 1.00 72.81 90 LYS A C 1
ATOM 733 O O . LYS A 1 90 ? -4.204 1.320 -7.070 1.00 72.81 90 LYS A O 1
ATOM 738 N N . SER A 1 91 ? -2.473 2.690 -6.675 1.00 80.81 91 SER A N 1
ATOM 739 C CA . SER A 1 91 ? -1.483 2.002 -7.516 1.00 80.81 91 SER A CA 1
ATOM 740 C C . SER A 1 91 ? -1.071 0.623 -6.997 1.00 80.81 91 SER A C 1
ATOM 742 O O . SER A 1 91 ? -0.723 -0.232 -7.808 1.00 80.81 91 SER A O 1
ATOM 744 N N . ALA A 1 92 ? -1.232 0.320 -5.704 1.00 87.75 92 ALA A N 1
ATOM 745 C CA . ALA A 1 92 ? -1.038 -1.043 -5.202 1.00 87.75 92 ALA A CA 1
ATOM 746 C C . ALA A 1 92 ? -2.284 -1.945 -5.367 1.00 87.75 92 ALA A C 1
ATOM 748 O O . ALA A 1 92 ? -2.252 -3.135 -5.042 1.00 87.75 92 ALA A O 1
ATOM 749 N N . ARG A 1 93 ? -3.409 -1.440 -5.901 1.00 87.62 93 ARG A N 1
ATOM 750 C CA . ARG A 1 93 ? -4.606 -2.274 -6.142 1.00 87.62 93 ARG A CA 1
ATOM 751 C C . ARG A 1 93 ? -4.399 -3.338 -7.214 1.00 87.62 93 ARG A C 1
ATOM 753 O O . ARG A 1 93 ? -4.763 -4.487 -6.944 1.00 87.62 93 ARG A O 1
ATOM 760 N N . PRO A 1 94 ? -3.827 -3.024 -8.392 1.00 89.94 94 PRO A N 1
ATOM 761 C CA . PRO A 1 94 ? -3.548 -4.045 -9.394 1.00 89.94 94 PRO A CA 1
ATOM 762 C C . PRO A 1 94 ? -2.556 -5.097 -8.887 1.00 89.94 94 PRO A C 1
ATOM 764 O O . PRO A 1 94 ? -2.713 -6.268 -9.221 1.00 89.94 94 PRO A O 1
ATOM 767 N N . VAL A 1 95 ? -1.638 -4.730 -7.980 1.00 93.94 95 VAL A N 1
ATOM 768 C CA . VAL A 1 95 ? -0.772 -5.693 -7.278 1.00 93.94 95 VAL A CA 1
ATOM 769 C C . VAL A 1 95 ? -1.611 -6.704 -6.503 1.00 93.94 95 VAL A C 1
ATOM 771 O O . VAL A 1 95 ? -1.478 -7.905 -6.715 1.00 93.94 95 VAL A O 1
ATOM 774 N N . HIS A 1 96 ? -2.532 -6.254 -5.646 1.00 94.31 96 HIS A N 1
ATOM 775 C CA . HIS A 1 96 ? -3.402 -7.181 -4.918 1.00 94.31 96 HIS A CA 1
ATOM 776 C C . HIS A 1 96 ? -4.252 -8.054 -5.860 1.00 94.31 96 HIS A C 1
ATOM 778 O O . HIS A 1 96 ? -4.448 -9.242 -5.596 1.00 94.31 96 HIS A O 1
ATOM 784 N N . LEU A 1 97 ? -4.752 -7.491 -6.966 1.00 92.19 97 LEU A N 1
ATOM 785 C CA . LEU A 1 97 ? -5.507 -8.248 -7.969 1.00 92.19 97 LEU A CA 1
ATOM 786 C C . LEU A 1 97 ? -4.659 -9.338 -8.624 1.00 92.19 97 LEU A C 1
ATOM 788 O O . LEU A 1 97 ? -5.148 -10.460 -8.756 1.00 92.19 97 LEU A O 1
ATOM 792 N N . LEU A 1 98 ? -3.416 -9.028 -8.997 1.00 94.56 98 LEU A N 1
ATOM 793 C CA . LEU A 1 98 ? -2.461 -10.001 -9.513 1.00 94.56 98 LEU A CA 1
ATOM 794 C C . LEU A 1 98 ? -2.197 -11.081 -8.464 1.00 94.56 98 LEU A C 1
ATOM 796 O O . LEU A 1 98 ? -2.467 -12.251 -8.734 1.00 94.56 98 LEU A O 1
ATOM 800 N N . MET A 1 99 ? -1.808 -10.688 -7.245 1.00 96.38 99 MET A N 1
ATOM 801 C CA . MET A 1 99 ? -1.536 -11.604 -6.132 1.00 96.38 99 MET A CA 1
ATOM 802 C C . MET A 1 99 ? -2.683 -12.593 -5.924 1.00 96.38 99 MET A C 1
ATOM 804 O O . MET A 1 99 ? -2.445 -13.792 -5.878 1.00 96.38 99 MET A O 1
ATOM 808 N N . ARG A 1 100 ? -3.944 -12.141 -5.898 1.00 95.88 100 ARG A N 1
ATOM 809 C CA . ARG A 1 100 ? -5.108 -13.036 -5.743 1.00 95.88 100 ARG A CA 1
ATOM 810 C C . ARG A 1 100 ? -5.233 -14.095 -6.839 1.00 95.88 100 ARG A C 1
ATOM 812 O O . ARG A 1 100 ? -5.796 -15.156 -6.580 1.00 95.88 100 ARG A O 1
ATOM 819 N N . LYS A 1 101 ? -4.793 -13.795 -8.062 1.00 95.31 101 LYS A N 1
ATOM 820 C CA . LYS A 1 101 ? -4.902 -14.705 -9.211 1.00 95.31 101 LYS A CA 1
ATOM 821 C C . LYS A 1 101 ? -3.783 -15.739 -9.236 1.00 95.31 101 LYS A C 1
ATOM 823 O O . LYS A 1 101 ? -4.025 -16.855 -9.691 1.00 95.31 101 LYS A O 1
ATOM 828 N N . VAL A 1 102 ? -2.594 -15.366 -8.762 1.00 96.25 102 VAL A N 1
ATOM 829 C CA . VAL A 1 102 ? -1.403 -16.228 -8.793 1.00 96.25 102 VAL A CA 1
ATOM 830 C C . VAL A 1 102 ? -1.083 -16.877 -7.444 1.00 96.25 102 VAL A C 1
ATOM 832 O O . VAL A 1 102 ? -0.338 -17.847 -7.424 1.00 96.25 102 VAL A O 1
ATOM 835 N N . TRP A 1 103 ? -1.691 -16.433 -6.335 1.00 96.62 103 TRP A N 1
ATOM 836 C CA . TRP A 1 103 ? -1.367 -16.873 -4.969 1.00 96.62 103 TRP A CA 1
ATOM 837 C C . TRP A 1 103 ? -1.266 -18.390 -4.816 1.00 96.62 103 TRP A C 1
ATOM 839 O O . TRP A 1 103 ? -0.270 -18.878 -4.304 1.00 96.62 103 TRP A O 1
ATOM 849 N N . SER A 1 104 ? -2.260 -19.143 -5.298 1.00 95.56 104 SER A N 1
ATOM 850 C CA . SER A 1 104 ? -2.298 -20.608 -5.155 1.00 95.56 104 SER A CA 1
ATOM 851 C C . SER A 1 104 ? -1.151 -21.342 -5.852 1.00 95.56 104 SER A C 1
ATOM 853 O O . SER A 1 104 ? -0.968 -22.532 -5.623 1.00 95.56 104 SER A O 1
ATOM 855 N N . HIS A 1 105 ? -0.429 -20.656 -6.736 1.00 94.94 105 HIS A N 1
ATOM 856 C CA . HIS A 1 105 ? 0.739 -21.172 -7.441 1.00 94.94 105 HIS A CA 1
ATOM 857 C C . HIS A 1 105 ? 2.054 -20.715 -6.801 1.00 94.94 105 HIS A C 1
ATOM 859 O O . HIS A 1 105 ? 3.070 -21.364 -7.014 1.00 94.94 105 HIS A O 1
ATOM 865 N N . LEU A 1 106 ? 2.027 -19.621 -6.033 1.00 95.94 106 LEU A N 1
ATOM 866 C CA . LEU A 1 106 ? 3.201 -19.043 -5.374 1.00 95.94 106 LEU A CA 1
ATOM 867 C C . LEU A 1 106 ? 3.338 -19.503 -3.918 1.00 95.94 106 LEU A C 1
ATOM 869 O O . LEU A 1 106 ? 4.442 -19.639 -3.413 1.00 95.94 106 LEU A O 1
ATOM 873 N N . SER A 1 107 ? 2.222 -19.757 -3.230 1.00 95.56 107 SER A N 1
ATOM 874 C CA . SER A 1 107 ? 2.225 -20.132 -1.818 1.00 95.56 107 SER A CA 1
ATOM 875 C C . SER A 1 107 ? 1.127 -21.136 -1.480 1.00 95.56 107 SER A C 1
ATOM 877 O O . SER A 1 107 ? -0.009 -21.056 -1.956 1.00 95.56 107 SER A O 1
ATOM 879 N N . THR A 1 108 ? 1.454 -22.068 -0.584 1.00 94.19 108 THR A N 1
ATOM 880 C CA . THR A 1 108 ? 0.487 -22.986 0.036 1.00 94.19 108 THR A CA 1
ATOM 881 C C . THR A 1 108 ? -0.162 -22.398 1.289 1.00 94.19 108 THR A C 1
ATOM 883 O O . THR A 1 108 ? -1.107 -22.982 1.824 1.00 94.19 108 THR A O 1
ATOM 886 N N . ALA A 1 109 ? 0.349 -21.275 1.802 1.00 94.81 109 ALA A N 1
ATOM 887 C CA . ALA A 1 109 ? -0.212 -20.619 2.972 1.00 94.81 109 ALA A CA 1
ATOM 888 C C . ALA A 1 109 ? -1.5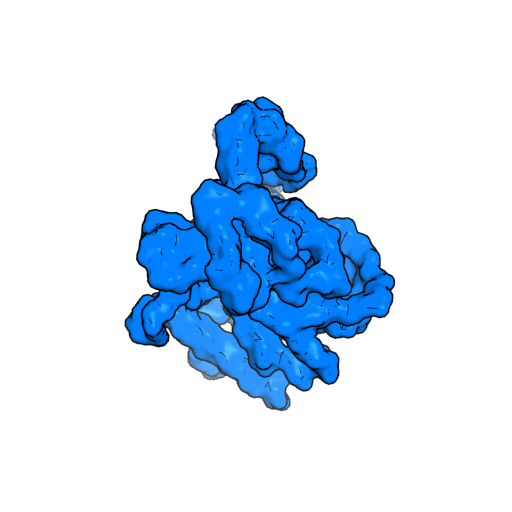58 -19.961 2.644 1.00 94.81 109 ALA A C 1
ATOM 890 O O . ALA A 1 109 ? -1.921 -19.713 1.491 1.00 94.81 109 ALA A O 1
ATOM 891 N N . LYS A 1 110 ? -2.325 -19.641 3.687 1.00 95.25 110 LYS A N 1
ATOM 892 C CA . LYS A 1 110 ? -3.542 -18.847 3.522 1.00 95.25 110 LYS A CA 1
ATOM 893 C C . LYS A 1 110 ? -3.158 -17.412 3.160 1.00 95.25 110 LYS A C 1
ATOM 895 O O . LYS A 1 110 ? -2.460 -16.763 3.931 1.00 95.25 110 LYS A O 1
ATOM 900 N N . MET A 1 111 ? -3.689 -16.904 2.047 1.00 96.25 111 MET A N 1
ATOM 901 C CA . MET A 1 111 ? -3.502 -15.503 1.664 1.00 96.25 111 MET A CA 1
ATOM 902 C C . MET A 1 111 ? -3.981 -14.561 2.786 1.00 96.25 111 MET A C 1
ATOM 904 O O . MET A 1 111 ? -5.103 -14.747 3.284 1.00 96.25 111 MET A O 1
ATOM 908 N N . PRO A 1 112 ? -3.178 -13.552 3.180 1.00 97.12 112 PRO A N 1
ATOM 909 C CA . PRO A 1 112 ? -3.588 -12.556 4.163 1.00 97.12 112 PRO A CA 1
ATOM 910 C C . PRO A 1 112 ? -4.891 -11.857 3.761 1.00 97.12 112 PRO A C 1
ATOM 912 O O . PRO A 1 112 ? -5.157 -11.624 2.579 1.00 97.12 112 PRO A O 1
ATOM 915 N N . ALA A 1 113 ? -5.709 -11.483 4.747 1.00 96.88 113 ALA A N 1
ATOM 916 C CA . ALA A 1 113 ? -6.849 -10.609 4.480 1.00 96.88 113 ALA A CA 1
ATOM 917 C C . ALA A 1 113 ? -6.348 -9.249 3.968 1.00 96.88 113 ALA A C 1
ATOM 919 O O . ALA A 1 113 ? -5.282 -8.800 4.367 1.00 96.88 113 ALA A O 1
ATOM 920 N N . ALA A 1 114 ? -7.098 -8.578 3.096 1.00 95.00 114 ALA A N 1
ATOM 921 C CA . ALA A 1 114 ? -6.625 -7.351 2.461 1.00 95.00 114 ALA A CA 1
ATOM 922 C C . ALA A 1 114 ? -7.527 -6.149 2.745 1.00 95.00 114 ALA A C 1
ATOM 924 O O . ALA A 1 114 ? -8.754 -6.253 2.817 1.00 95.00 114 ALA A O 1
ATOM 925 N N . SER A 1 115 ? -6.911 -4.977 2.848 1.00 93.38 115 SER A N 1
ATOM 926 C CA . SER A 1 115 ? -7.593 -3.685 2.840 1.00 93.38 115 SER A CA 1
ATOM 927 C C . SER A 1 115 ? -6.780 -2.648 2.074 1.00 93.38 115 SER A C 1
ATOM 929 O O . SER A 1 115 ? -5.600 -2.855 1.827 1.00 93.38 115 SER A O 1
ATOM 931 N N . TYR A 1 116 ? -7.405 -1.527 1.722 1.00 90.69 116 TYR A N 1
ATOM 932 C CA . TYR A 1 116 ? -6.767 -0.474 0.930 1.00 90.69 116 TYR A CA 1
ATOM 933 C C . TYR A 1 116 ? -6.807 0.851 1.668 1.00 90.69 116 TYR A C 1
ATOM 935 O O . TYR A 1 116 ? -7.844 1.177 2.258 1.00 90.69 116 TYR A O 1
ATOM 943 N N . ARG A 1 117 ? -5.730 1.630 1.614 1.00 90.44 117 ARG A N 1
ATOM 944 C CA . ARG A 1 117 ? -5.701 2.983 2.175 1.00 90.44 117 ARG A CA 1
ATOM 945 C C . ARG A 1 117 ? -5.138 3.948 1.148 1.00 90.44 117 ARG A C 1
ATOM 947 O O . ARG A 1 117 ? -4.047 3.743 0.641 1.00 90.44 117 ARG A O 1
ATOM 954 N N . ASN A 1 118 ? -5.904 4.997 0.865 1.00 87.12 118 ASN A N 1
ATOM 955 C CA . ASN A 1 118 ? -5.474 6.087 0.004 1.00 87.12 118 ASN A CA 1
ATOM 956 C C . ASN A 1 118 ? -4.600 7.040 0.834 1.00 87.12 118 ASN A C 1
ATOM 958 O O . ASN A 1 118 ? -5.062 8.065 1.329 1.00 87.12 118 ASN A O 1
ATOM 962 N N . ILE A 1 119 ? -3.376 6.591 1.104 1.00 85.19 119 ILE A N 1
ATOM 963 C CA . ILE A 1 119 ? -2.320 7.364 1.747 1.00 85.19 119 ILE A CA 1
ATOM 964 C C . ILE A 1 119 ? -1.256 7.560 0.677 1.00 85.19 119 ILE A C 1
ATOM 966 O O . ILE A 1 119 ? -0.648 6.587 0.247 1.00 85.19 119 ILE A O 1
ATOM 970 N N . ASP A 1 120 ? -1.055 8.809 0.275 1.00 76.56 120 ASP A N 1
ATOM 971 C CA . ASP A 1 120 ? -0.008 9.219 -0.656 1.00 76.56 120 ASP A CA 1
ATOM 972 C C . ASP A 1 120 ? 0.821 10.359 -0.048 1.00 76.56 120 ASP A C 1
ATOM 974 O O . ASP A 1 120 ? 0.321 11.161 0.756 1.00 76.56 120 ASP A O 1
ATOM 978 N N . LYS A 1 121 ? 2.091 10.466 -0.455 1.00 68.94 121 LYS A N 1
ATOM 979 C CA . LYS A 1 121 ? 2.975 11.560 -0.045 1.00 68.94 121 LYS A CA 1
ATOM 980 C C . LYS A 1 121 ? 2.354 12.927 -0.342 1.00 68.94 121 LYS A C 1
ATOM 982 O O . LYS A 1 121 ? 2.459 13.814 0.498 1.00 68.94 121 LYS A O 1
ATOM 987 N N . GLY A 1 122 ? 1.642 13.105 -1.458 1.00 67.69 122 GLY A N 1
ATOM 988 C CA . GLY A 1 122 ? 1.005 14.359 -1.867 1.00 67.69 122 GLY A CA 1
ATOM 989 C C . GLY A 1 122 ? 0.138 14.996 -0.779 1.00 67.69 122 GLY A C 1
ATOM 990 O O . GLY A 1 122 ? 0.260 16.189 -0.493 1.00 67.69 122 GLY A O 1
ATOM 991 N N . SER A 1 123 ? -0.703 14.189 -0.130 1.00 67.44 123 SER A N 1
ATOM 992 C CA . SER A 1 123 ? -1.699 14.658 0.846 1.00 67.44 123 SER A CA 1
ATOM 993 C C . SER A 1 123 ? -1.138 14.889 2.254 1.00 67.44 123 SER A C 1
ATOM 995 O O . SER A 1 123 ? -1.730 15.629 3.044 1.00 67.44 123 SER A O 1
ATOM 997 N N . TRP A 1 124 ? -0.005 14.263 2.576 1.00 71.75 124 TRP A N 1
ATOM 998 C CA . TRP A 1 124 ? 0.574 14.247 3.926 1.00 71.75 124 TRP A CA 1
ATOM 999 C C . TRP A 1 124 ? 1.920 14.977 4.029 1.00 71.75 124 TRP A C 1
ATOM 1001 O O . TRP A 1 124 ? 2.317 15.377 5.126 1.00 71.75 124 TRP A O 1
ATOM 1011 N N . ARG A 1 125 ? 2.583 15.247 2.893 1.00 66.88 125 ARG A N 1
ATOM 1012 C CA . ARG A 1 125 ? 3.886 15.933 2.803 1.00 66.88 125 ARG A CA 1
ATOM 1013 C C . ARG A 1 125 ? 3.914 17.280 3.511 1.00 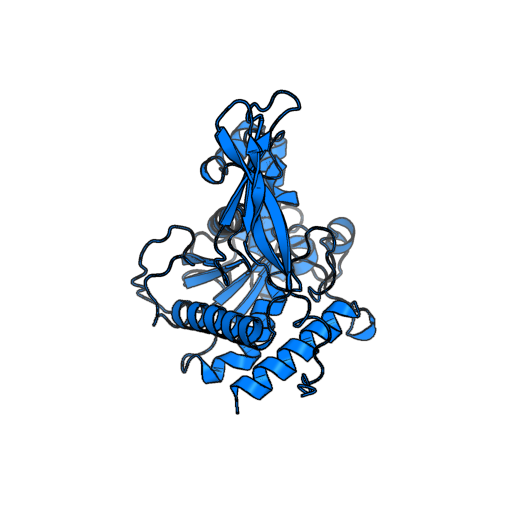66.88 125 ARG A C 1
ATOM 1015 O O . ARG A 1 125 ? 4.890 17.594 4.177 1.00 66.88 125 ARG A O 1
ATOM 1022 N N . GLN A 1 126 ? 2.833 18.057 3.417 1.00 63.97 126 GLN A N 1
ATOM 1023 C CA . GLN A 1 126 ? 2.762 19.384 4.036 1.00 63.97 126 GLN A CA 1
ATOM 1024 C C . GLN A 1 126 ? 2.771 19.327 5.569 1.00 63.97 126 GLN A C 1
ATOM 1026 O O . GLN A 1 126 ? 3.149 20.304 6.208 1.00 63.97 126 GLN A O 1
ATOM 1031 N N . LEU A 1 127 ? 2.367 18.196 6.155 1.00 66.56 127 LEU A N 1
ATOM 1032 C CA . LEU A 1 127 ? 2.332 18.012 7.603 1.00 66.56 127 LEU A CA 1
ATOM 1033 C C . LEU A 1 127 ? 3.640 17.405 8.123 1.00 66.56 127 LEU A C 1
ATOM 1035 O O . LEU A 1 127 ? 4.150 17.850 9.146 1.00 66.56 127 LEU A O 1
ATOM 1039 N N . MET A 1 128 ? 4.193 16.414 7.418 1.00 75.56 128 MET A N 1
ATOM 1040 C CA . MET A 1 128 ? 5.276 15.571 7.946 1.00 75.56 128 MET A CA 1
ATOM 1041 C C . MET A 1 128 ? 6.682 15.921 7.435 1.00 75.56 128 MET A C 1
ATOM 1043 O O . MET A 1 128 ? 7.656 15.385 7.962 1.00 75.56 128 MET A O 1
ATOM 1047 N N . LEU A 1 129 ? 6.819 16.819 6.452 1.00 71.06 129 LEU A N 1
ATOM 1048 C CA . LEU A 1 129 ? 8.120 17.321 5.996 1.00 71.06 129 LEU A CA 1
ATOM 1049 C C . LEU A 1 129 ? 8.471 18.658 6.647 1.00 71.06 129 LEU A C 1
ATOM 1051 O O . LEU A 1 129 ? 7.616 19.533 6.813 1.00 71.06 129 LEU A O 1
ATOM 1055 N N . LYS A 1 130 ? 9.757 18.833 6.963 1.00 64.38 130 LYS A N 1
ATOM 1056 C CA . LYS A 1 130 ? 10.310 20.105 7.444 1.00 64.38 130 LYS A CA 1
ATOM 1057 C C . LYS A 1 130 ? 10.403 21.146 6.325 1.00 64.38 130 LYS A C 1
ATOM 1059 O O . LYS A 1 130 ? 10.039 22.298 6.539 1.00 64.38 130 LYS A O 1
ATOM 1064 N N . ASP A 1 131 ? 10.836 20.725 5.138 1.00 63.78 131 ASP A N 1
ATOM 1065 C CA . ASP A 1 131 ? 10.913 21.560 3.939 1.00 63.78 131 ASP A CA 1
ATOM 1066 C C . ASP A 1 131 ? 9.834 21.146 2.929 1.00 63.78 131 ASP A C 1
ATOM 1068 O O . ASP A 1 131 ? 9.719 19.981 2.551 1.00 63.78 131 ASP A O 1
ATOM 1072 N N . THR A 1 132 ? 9.024 22.116 2.510 1.00 60.88 132 THR A N 1
ATOM 1073 C CA . THR A 1 132 ? 7.957 21.914 1.517 1.00 60.88 132 THR A CA 1
ATOM 1074 C C . THR A 1 132 ? 8.369 22.358 0.114 1.00 60.88 132 THR A C 1
ATOM 1076 O O . THR A 1 132 ? 7.628 22.097 -0.831 1.00 60.88 132 THR A O 1
ATOM 1079 N N . GLN A 1 133 ? 9.542 22.981 -0.050 1.00 55.75 133 GLN A N 1
ATOM 1080 C CA . GLN A 1 133 ? 10.038 23.418 -1.357 1.00 55.75 133 GLN A CA 1
ATOM 1081 C C . GLN A 1 133 ? 10.575 22.252 -2.202 1.00 55.75 133 GLN A C 1
ATOM 1083 O O . GLN A 1 133 ? 10.451 22.291 -3.419 1.00 55.75 133 GLN A O 1
ATOM 1088 N N . ASN A 1 134 ? 11.050 21.169 -1.572 1.00 55.84 134 ASN A N 1
ATOM 1089 C CA . ASN A 1 134 ? 11.473 19.923 -2.237 1.00 55.84 134 ASN A CA 1
ATOM 1090 C C . ASN A 1 134 ? 10.439 18.783 -2.113 1.00 55.84 134 ASN A C 1
ATOM 1092 O O . ASN A 1 134 ? 10.777 17.598 -2.106 1.00 55.84 134 ASN A O 1
ATOM 1096 N N . ALA A 1 135 ? 9.154 19.124 -1.984 1.00 52.41 135 ALA A N 1
ATOM 1097 C CA . ALA A 1 135 ? 8.110 18.180 -1.577 1.00 52.41 135 ALA A CA 1
ATOM 1098 C C . ALA A 1 135 ? 7.811 17.048 -2.580 1.00 52.41 135 ALA A C 1
ATOM 1100 O O . ALA A 1 135 ? 7.177 16.057 -2.205 1.00 52.41 135 ALA A O 1
ATOM 1101 N N . ASP A 1 136 ? 8.255 17.162 -3.833 1.00 56.66 136 ASP A N 1
ATOM 1102 C CA . ASP A 1 136 ? 8.079 16.103 -4.833 1.00 56.66 136 ASP A CA 1
ATOM 1103 C C . ASP A 1 136 ? 9.127 14.982 -4.685 1.00 56.66 136 ASP A C 1
ATOM 1105 O O . ASP A 1 136 ? 8.846 13.820 -5.016 1.00 56.66 136 ASP A O 1
ATOM 1109 N N . LYS A 1 137 ? 10.284 15.301 -4.083 1.00 63.56 137 LYS A N 1
ATOM 1110 C CA . LYS A 1 137 ? 11.404 14.388 -3.796 1.00 63.56 137 LYS A CA 1
ATOM 1111 C C . LYS A 1 137 ? 11.934 14.601 -2.372 1.00 63.56 137 LYS A C 1
ATOM 1113 O O . LYS A 1 137 ? 13.060 15.066 -2.194 1.00 63.56 137 LYS A O 1
ATOM 1118 N N . PRO A 1 138 ? 11.127 14.299 -1.347 1.00 65.50 138 PRO A N 1
ATOM 1119 C CA . PRO A 1 138 ? 11.569 14.500 0.019 1.00 65.50 138 PRO A CA 1
ATOM 1120 C C . PRO A 1 138 ? 12.700 13.541 0.381 1.00 65.50 138 PRO A C 1
ATOM 1122 O O . PRO A 1 138 ? 12.678 12.373 -0.014 1.00 65.50 138 PRO A O 1
ATOM 1125 N N . ASP A 1 139 ? 13.628 14.026 1.204 1.00 73.31 139 ASP A N 1
ATOM 1126 C CA . ASP A 1 139 ? 14.488 13.153 1.995 1.00 73.31 139 ASP A CA 1
ATOM 1127 C C . ASP A 1 139 ? 13.598 12.305 2.917 1.00 73.31 139 ASP A C 1
ATOM 1129 O O . ASP A 1 139 ? 12.845 12.835 3.740 1.00 73.31 139 ASP A O 1
ATOM 1133 N N . VAL A 1 140 ? 13.640 10.983 2.738 1.00 78.69 140 VAL A N 1
ATOM 1134 C CA . VAL A 1 140 ? 12.807 10.039 3.494 1.00 78.69 140 VAL A CA 1
ATOM 1135 C C . VAL A 1 140 ? 13.136 10.082 4.981 1.00 78.69 140 VAL A C 1
ATOM 1137 O O . VAL A 1 140 ? 12.227 9.951 5.803 1.00 78.69 140 VAL A O 1
ATOM 1140 N N . GLU A 1 141 ? 14.396 10.336 5.335 1.00 81.50 141 GLU A N 1
ATOM 1141 C CA . GLU A 1 141 ? 14.828 10.439 6.732 1.00 81.50 141 GLU A CA 1
ATOM 1142 C C . GLU A 1 141 ? 14.322 11.726 7.397 1.00 81.50 141 GLU A C 1
ATOM 1144 O O . GLU A 1 141 ? 14.182 11.794 8.618 1.00 81.50 141 GLU A O 1
ATOM 1149 N N . ALA A 1 142 ? 13.957 12.737 6.604 1.00 81.31 142 ALA A N 1
ATOM 1150 C CA . ALA A 1 142 ? 13.360 13.970 7.105 1.00 81.31 142 ALA A CA 1
ATOM 1151 C C . ALA A 1 142 ? 11.850 13.847 7.402 1.00 81.31 142 ALA A C 1
ATOM 1153 O O . ALA A 1 142 ? 11.262 14.781 7.962 1.00 81.31 142 ALA A O 1
ATOM 1154 N N . ILE A 1 143 ? 11.206 12.730 7.037 1.00 84.12 143 ILE A N 1
ATOM 1155 C CA . ILE A 1 143 ? 9.789 12.467 7.326 1.00 84.12 143 ILE A CA 1
ATOM 1156 C C . ILE A 1 143 ? 9.642 12.101 8.806 1.00 84.12 143 ILE A C 1
ATOM 1158 O O . ILE A 1 143 ? 10.038 11.018 9.235 1.00 84.12 143 ILE A O 1
ATOM 1162 N N . SER A 1 144 ? 9.011 12.981 9.586 1.00 84.56 144 SER A N 1
ATOM 1163 C CA . SER A 1 144 ? 8.800 12.765 11.021 1.00 84.56 144 SER A CA 1
ATOM 1164 C C . SER A 1 144 ? 7.483 13.360 11.516 1.00 84.56 144 SER A C 1
ATOM 1166 O O . SER A 1 144 ? 7.014 14.389 11.026 1.00 84.56 144 SER A O 1
ATOM 1168 N N . VAL A 1 145 ? 6.907 12.721 12.538 1.00 84.81 145 VAL A N 1
ATOM 1169 C CA . VAL A 1 145 ? 5.778 13.264 13.308 1.00 84.81 145 VAL A CA 1
ATOM 1170 C C . VAL A 1 145 ? 6.182 14.510 14.107 1.00 84.81 145 VAL A C 1
ATOM 1172 O O . VAL A 1 145 ? 5.349 15.383 14.335 1.00 84.81 145 VAL A O 1
ATOM 1175 N N . ASP A 1 146 ? 7.463 14.661 14.451 1.00 84.69 146 ASP A N 1
ATOM 1176 C CA . ASP A 1 146 ? 7.973 15.822 15.193 1.00 84.69 146 ASP A CA 1
ATOM 1177 C C . ASP A 1 146 ? 7.797 17.130 14.426 1.00 84.69 146 ASP A C 1
ATOM 1179 O O . ASP A 1 146 ? 7.514 18.178 15.010 1.00 84.69 146 ASP A O 1
ATOM 1183 N N . ASN A 1 147 ? 7.851 17.054 13.095 1.00 81.56 147 ASN A N 1
ATOM 1184 C CA . ASN A 1 147 ? 7.577 18.193 12.229 1.00 81.56 147 ASN A CA 1
ATOM 1185 C C . ASN A 1 147 ? 6.125 18.677 12.358 1.00 81.56 147 ASN A C 1
ATOM 1187 O O . ASN A 1 147 ? 5.868 19.864 12.186 1.00 81.56 147 ASN A O 1
ATOM 1191 N N . VAL A 1 148 ? 5.181 17.789 12.691 1.00 80.69 148 VAL A N 1
ATOM 1192 C CA . VAL A 1 148 ? 3.783 18.160 12.950 1.00 80.69 148 VAL A CA 1
ATOM 1193 C C . VAL A 1 148 ? 3.676 18.889 14.287 1.00 80.69 148 VAL A C 1
ATOM 1195 O O . VAL A 1 148 ? 3.033 19.934 14.361 1.00 80.69 148 VAL A O 1
ATOM 1198 N N . TYR A 1 149 ? 4.337 18.380 15.335 1.00 79.88 149 TYR A N 1
ATOM 1199 C CA . TYR A 1 149 ? 4.325 19.005 16.663 1.00 79.88 149 TYR A CA 1
ATOM 1200 C C . TYR A 1 149 ? 4.902 20.428 16.646 1.00 79.88 149 TYR A C 1
ATOM 1202 O O . TYR A 1 149 ? 4.432 21.291 17.384 1.00 79.88 149 TYR A O 1
ATOM 1210 N N . ALA A 1 150 ? 5.870 20.695 15.768 1.00 80.25 150 ALA A N 1
ATOM 1211 C CA . ALA A 1 150 ? 6.486 22.010 15.616 1.00 80.25 150 ALA A CA 1
ATOM 1212 C C . ALA A 1 150 ? 5.618 23.048 14.872 1.00 80.25 150 ALA A C 1
ATOM 1214 O O . ALA A 1 150 ? 5.964 24.229 14.871 1.00 80.25 150 ALA A O 1
ATOM 1215 N N . ARG A 1 151 ? 4.514 22.641 14.224 1.00 77.19 151 ARG A N 1
ATOM 1216 C CA . ARG A 1 151 ? 3.695 23.517 13.361 1.00 77.19 151 ARG A CA 1
ATOM 1217 C C . ARG A 1 151 ? 2.571 24.264 14.084 1.00 77.19 151 ARG A C 1
ATOM 1219 O O . ARG A 1 151 ? 1.996 25.161 13.485 1.00 77.19 151 ARG A O 1
ATOM 1226 N N . GLY A 1 152 ? 2.316 23.959 15.358 1.00 82.88 152 GLY A N 1
ATOM 1227 C CA . GLY A 1 152 ? 1.298 24.625 16.178 1.00 82.88 152 GLY A CA 1
ATOM 1228 C C . GLY A 1 152 ? 0.114 23.728 16.546 1.00 82.88 152 GLY A C 1
ATOM 1229 O O . GLY A 1 152 ? -0.010 22.587 16.098 1.00 82.88 152 GLY A O 1
ATOM 1230 N N . GLU A 1 153 ? -0.762 24.235 17.418 1.00 86.38 153 GLU A N 1
ATOM 1231 C CA . GLU A 1 153 ? -1.868 23.451 17.988 1.00 86.38 153 GLU A CA 1
ATOM 1232 C C . GLU A 1 153 ? -2.938 23.068 16.957 1.00 86.38 153 GLU A C 1
ATOM 1234 O O . GLU A 1 153 ? -3.516 21.984 17.047 1.00 86.38 153 GLU A O 1
ATOM 1239 N N . MET A 1 154 ? -3.200 23.928 15.967 1.00 84.88 154 MET A N 1
ATOM 1240 C CA . MET A 1 154 ? -4.263 23.718 14.979 1.00 84.88 154 MET A CA 1
ATOM 1241 C C . MET A 1 154 ? -3.922 22.574 14.016 1.00 84.88 154 MET A C 1
ATOM 1243 O O . MET A 1 154 ? -4.727 21.662 13.813 1.00 84.88 154 MET A O 1
ATOM 1247 N N . GLU A 1 155 ? -2.711 22.583 13.468 1.00 84.25 155 GLU A N 1
ATOM 1248 C CA . GLU A 1 155 ? -2.169 21.549 12.589 1.00 84.25 155 GLU A CA 1
ATOM 1249 C C . GLU A 1 155 ? -2.061 20.218 13.326 1.00 84.25 155 GLU A C 1
ATOM 1251 O O . GLU A 1 155 ? -2.428 19.173 12.783 1.00 84.25 155 GLU A O 1
ATOM 1256 N N . LEU A 1 156 ? -1.626 20.258 14.588 1.00 87.00 156 LEU A N 1
ATOM 1257 C CA . LEU A 1 156 ? -1.571 19.078 15.434 1.00 87.00 156 LEU A CA 1
ATOM 1258 C C . LEU A 1 156 ? -2.965 18.487 15.684 1.00 87.00 156 LEU A C 1
ATOM 1260 O O . LEU A 1 156 ? -3.143 17.270 15.609 1.00 87.00 156 LEU A O 1
ATOM 1264 N N . ALA A 1 157 ? -3.959 19.328 15.970 1.00 87.75 157 ALA A N 1
ATOM 1265 C CA . ALA A 1 157 ? -5.335 18.891 16.170 1.00 87.75 157 ALA A CA 1
ATOM 1266 C C . ALA A 1 157 ? -5.909 18.242 14.898 1.00 87.75 157 ALA A C 1
ATOM 1268 O O . ALA A 1 157 ? -6.459 17.142 14.968 1.00 87.75 157 ALA A O 1
ATOM 1269 N N . ALA A 1 158 ? -5.696 18.862 13.732 1.00 86.75 158 ALA A N 1
ATOM 1270 C CA . ALA A 1 158 ? -6.114 18.314 12.444 1.00 86.75 158 ALA A CA 1
ATOM 1271 C C . ALA A 1 158 ? -5.399 16.995 12.108 1.00 86.75 158 ALA A C 1
ATOM 1273 O O . ALA A 1 158 ? -6.014 16.067 11.584 1.00 86.75 158 ALA A O 1
ATOM 1274 N N . PHE A 1 159 ? -4.109 16.873 12.425 1.00 88.19 159 PHE A N 1
ATOM 1275 C CA . PHE A 1 159 ? -3.371 15.622 12.260 1.00 88.19 159 PHE A CA 1
ATOM 1276 C C . PHE A 1 159 ? -3.953 14.506 13.135 1.00 88.19 159 PHE A C 1
ATOM 1278 O O . PHE A 1 159 ? -4.236 13.415 12.633 1.00 88.19 159 PHE A O 1
ATOM 1285 N N . LYS A 1 160 ? -4.209 14.791 14.419 1.00 91.12 160 LYS A N 1
ATOM 1286 C CA . LYS A 1 1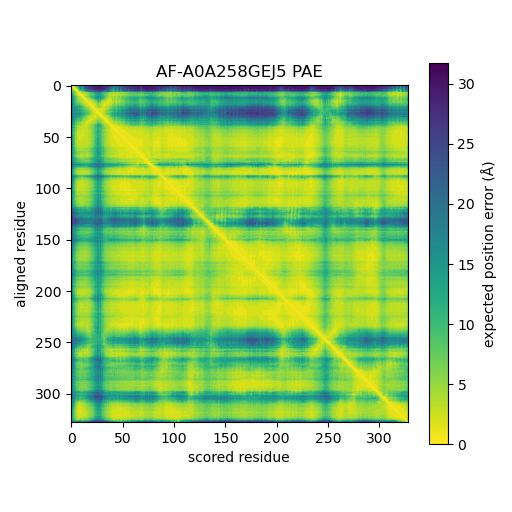60 ? -4.827 13.840 15.355 1.00 91.12 160 LYS A CA 1
ATOM 1287 C C . LYS A 1 160 ? -6.215 13.393 14.894 1.00 91.12 160 LYS A C 1
ATOM 1289 O O . LYS A 1 160 ? -6.505 12.203 14.980 1.00 91.12 160 LYS A O 1
ATOM 1294 N N . ASP A 1 161 ? -7.029 14.295 14.340 1.00 89.88 161 ASP A N 1
ATOM 1295 C CA . ASP A 1 161 ? -8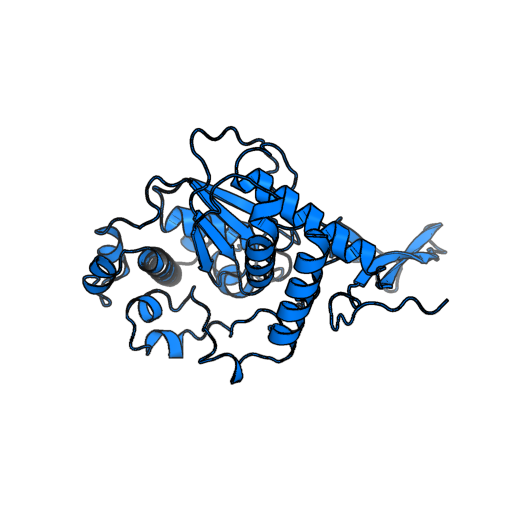.327 13.941 13.743 1.00 89.88 161 ASP A CA 1
ATOM 1296 C C . ASP A 1 161 ? -8.184 12.912 12.627 1.00 89.88 161 ASP A C 1
ATOM 1298 O O . ASP A 1 161 ? -8.923 11.929 12.572 1.00 89.88 161 ASP A O 1
ATOM 1302 N N . ARG A 1 162 ? -7.209 13.108 11.735 1.00 90.50 162 ARG A N 1
ATOM 1303 C CA . ARG A 1 162 ? -7.008 12.189 10.613 1.00 90.50 162 ARG A CA 1
ATOM 1304 C C . ARG A 1 162 ? -6.457 10.836 11.072 1.00 90.50 162 ARG A C 1
ATOM 1306 O O . ARG A 1 162 ? -6.866 9.815 10.523 1.00 90.50 162 ARG A O 1
ATOM 1313 N N . VAL A 1 163 ? -5.585 10.806 12.085 1.00 93.94 163 VAL A N 1
ATOM 1314 C CA . VAL A 1 163 ? -5.112 9.553 12.709 1.00 93.94 163 VAL A CA 1
ATOM 1315 C C . VAL A 1 163 ? -6.274 8.810 13.381 1.00 93.94 163 VAL A C 1
ATOM 1317 O O . VAL A 1 163 ? -6.433 7.607 13.172 1.00 93.94 163 VAL A O 1
ATOM 1320 N N . ALA A 1 164 ? -7.138 9.518 14.113 1.00 95.44 164 ALA A N 1
ATOM 1321 C CA . ALA A 1 164 ? -8.348 8.949 14.708 1.00 95.44 164 ALA A CA 1
ATOM 1322 C C . ALA A 1 164 ? -9.310 8.400 13.636 1.00 95.44 164 ALA A C 1
ATOM 1324 O O . ALA A 1 164 ? -9.825 7.286 13.761 1.00 95.44 164 ALA A O 1
ATOM 1325 N N . GLY A 1 165 ? -9.486 9.130 12.530 1.00 94.31 165 GLY A N 1
ATOM 1326 C CA . GLY A 1 165 ? -10.244 8.675 11.366 1.00 94.31 165 GLY A CA 1
ATOM 1327 C C . GLY A 1 165 ? -9.659 7.414 10.726 1.00 94.31 165 GLY A C 1
ATOM 1328 O O . GLY A 1 165 ? -10.393 6.467 10.434 1.00 94.31 165 GLY A O 1
ATOM 1329 N N . LEU A 1 166 ? -8.330 7.343 10.579 1.00 95.25 166 LEU A N 1
ATOM 1330 C CA . LEU A 1 166 ? -7.633 6.141 10.120 1.00 95.25 166 LEU A CA 1
ATOM 1331 C C . LEU A 1 166 ? -7.880 4.959 11.063 1.00 95.25 166 LEU A C 1
ATOM 1333 O O . LEU A 1 166 ? -8.263 3.890 10.581 1.00 95.25 166 LEU A O 1
ATOM 1337 N N . ARG A 1 167 ? -7.760 5.141 12.383 1.00 97.19 167 ARG A N 1
ATOM 1338 C CA . ARG A 1 167 ? -8.092 4.101 13.373 1.00 97.19 167 ARG A CA 1
ATOM 1339 C C . ARG A 1 167 ? -9.533 3.614 13.219 1.00 97.19 167 ARG A C 1
ATOM 1341 O O . ARG A 1 167 ? -9.767 2.408 13.142 1.00 97.19 167 ARG A O 1
ATOM 1348 N N . ALA A 1 168 ? -10.494 4.530 13.074 1.00 96.50 168 ALA A N 1
ATOM 1349 C CA . ALA A 1 168 ? -11.910 4.199 12.902 1.00 96.50 168 ALA A CA 1
ATOM 1350 C C . ALA A 1 168 ? -12.171 3.275 11.696 1.00 96.50 168 ALA A C 1
ATOM 1352 O O . ALA A 1 168 ? -13.070 2.428 11.722 1.00 96.50 168 ALA A O 1
ATOM 1353 N N . THR A 1 169 ? -11.348 3.359 10.643 1.00 95.25 169 THR A N 1
ATOM 1354 C CA . THR A 1 169 ? -11.450 2.452 9.487 1.00 95.25 169 THR A CA 1
ATOM 1355 C C . THR A 1 169 ? -11.114 0.987 9.805 1.00 95.25 169 THR A C 1
ATOM 1357 O O . THR A 1 169 ? -11.417 0.100 9.000 1.00 95.25 169 THR A O 1
ATOM 1360 N N . TYR A 1 170 ? -10.544 0.700 10.972 1.00 97.12 170 TYR A N 1
ATOM 1361 C CA . TYR A 1 170 ? -10.210 -0.648 11.433 1.00 97.12 170 TYR A CA 1
ATOM 1362 C C . TYR A 1 170 ? -11.027 -1.100 12.642 1.00 97.12 170 TYR A C 1
ATOM 1364 O O . TYR A 1 170 ? -10.829 -2.209 13.122 1.00 97.12 170 TYR A O 1
ATOM 1372 N N . LEU A 1 171 ? -12.004 -0.314 13.087 1.00 96.94 171 LEU A N 1
ATOM 1373 C CA . LEU A 1 171 ? -12.981 -0.787 14.062 1.00 96.94 171 LEU A CA 1
ATOM 1374 C C . LEU A 1 171 ? -13.965 -1.783 13.422 1.00 96.94 171 LEU A C 1
ATOM 1376 O O . LEU A 1 171 ? -14.214 -1.768 12.198 1.00 96.94 171 LEU A O 1
ATOM 1380 N N . SER A 1 172 ? -14.527 -2.650 14.269 1.00 95.50 172 SER A N 1
ATOM 1381 C CA . SER A 1 172 ? -15.614 -3.561 13.905 1.00 95.50 172 SER A CA 1
ATOM 1382 C C . SER A 1 172 ? -16.857 -2.773 13.465 1.00 95.50 172 SER A C 1
ATOM 1384 O O . SER A 1 172 ? -17.006 -1.589 13.772 1.00 95.50 172 SER A O 1
ATOM 1386 N N . ARG A 1 173 ? -17.782 -3.404 12.730 1.00 93.00 173 ARG A N 1
ATOM 1387 C CA . ARG A 1 173 ? -19.025 -2.726 12.312 1.00 93.00 173 ARG A CA 1
ATOM 1388 C C . ARG A 1 173 ? -19.842 -2.245 13.516 1.00 93.00 173 ARG A C 1
ATOM 1390 O O . ARG A 1 173 ? -20.443 -1.177 13.448 1.00 93.00 173 ARG A O 1
ATOM 1397 N N . GLU A 1 174 ? -19.853 -3.036 14.582 1.00 95.31 174 GLU A N 1
ATOM 1398 C CA . GLU A 1 174 ? -20.573 -2.742 15.819 1.00 95.31 174 GLU A CA 1
ATOM 1399 C C . GLU A 1 174 ? -19.943 -1.570 16.567 1.00 95.31 174 GLU A C 1
ATOM 1401 O O . GLU A 1 174 ? -20.659 -0.691 17.037 1.00 95.31 174 GLU A O 1
ATOM 1406 N N . ASP A 1 175 ? -18.614 -1.504 16.626 1.00 96.88 175 ASP A N 1
ATOM 1407 C CA . ASP A 1 175 ? -17.919 -0.444 17.356 1.00 96.88 175 ASP A CA 1
ATOM 1408 C C . ASP A 1 175 ? -17.911 0.877 16.589 1.00 96.88 175 ASP A C 1
ATOM 1410 O O . ASP A 1 175 ? -18.175 1.919 17.182 1.00 96.88 175 ASP A O 1
ATOM 1414 N N . VAL A 1 176 ? -17.759 0.853 15.255 1.00 95.62 176 VAL A N 1
ATOM 1415 C CA . VAL A 1 176 ? -17.927 2.064 14.423 1.00 95.62 176 VAL A CA 1
ATOM 1416 C C . VAL A 1 176 ? -19.292 2.712 14.653 1.00 95.62 176 VAL A C 1
ATOM 1418 O O . VAL A 1 176 ? -19.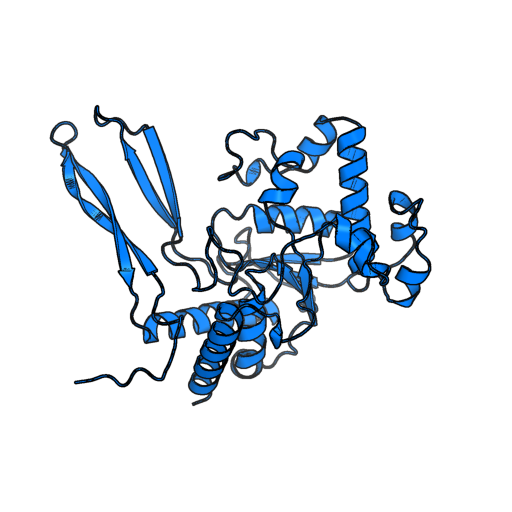401 3.939 14.649 1.00 95.62 176 VAL A O 1
ATOM 1421 N N . ALA A 1 177 ? -20.348 1.915 14.841 1.00 94.06 177 ALA A N 1
ATOM 1422 C CA . ALA A 1 177 ? -21.685 2.448 15.077 1.00 94.06 177 ALA A CA 1
ATOM 1423 C C . ALA A 1 177 ? -21.759 3.270 16.376 1.00 94.06 177 ALA A C 1
ATOM 1425 O O . ALA A 1 177 ? -22.462 4.282 16.396 1.00 94.06 177 ALA A O 1
ATOM 1426 N N . LYS A 1 178 ? -20.985 2.893 17.401 1.00 96.06 178 LYS A N 1
ATOM 1427 C CA . LYS A 1 178 ? -20.968 3.520 18.732 1.00 96.06 178 LYS A CA 1
ATOM 1428 C C . LYS A 1 178 ? -20.126 4.798 18.806 1.00 96.06 178 LYS A C 1
ATOM 1430 O O . LYS A 1 178 ? -20.374 5.600 19.693 1.00 96.06 178 LYS A O 1
ATOM 1435 N N . VAL A 1 179 ? -19.188 5.003 17.874 1.00 96.31 179 VAL A N 1
ATOM 1436 C CA . VAL A 1 179 ? -18.271 6.160 17.884 1.00 96.31 179 VAL A CA 1
ATOM 1437 C C . VAL A 1 179 ? -19.021 7.495 17.869 1.00 96.31 179 VAL A C 1
ATOM 1439 O O . VAL A 1 179 ? -19.817 7.737 16.965 1.00 96.31 179 VAL A O 1
ATOM 1442 N N . ASP A 1 180 ? -18.729 8.407 18.783 1.00 94.69 180 ASP A N 1
ATOM 1443 C CA . ASP A 1 180 ? -19.205 9.789 18.702 1.00 94.69 180 ASP A CA 1
ATOM 1444 C C . ASP A 1 180 ? -18.404 10.583 17.651 1.00 94.69 180 ASP A C 1
ATOM 1446 O O . ASP A 1 180 ? -17.217 10.860 17.825 1.00 94.69 180 ASP A O 1
ATOM 1450 N N . GLU A 1 181 ? -19.051 10.964 16.542 1.00 91.12 181 GLU A N 1
ATOM 1451 C CA . GLU A 1 181 ? -18.405 11.727 15.460 1.00 91.12 181 GLU A CA 1
ATOM 1452 C C . GLU A 1 181 ? -17.993 13.139 15.913 1.00 91.12 181 GLU A C 1
ATOM 1454 O O . GLU A 1 181 ? -17.057 13.704 15.350 1.00 91.12 181 GLU A O 1
ATOM 1459 N N . SER A 1 182 ? -18.645 13.696 16.941 1.00 90.69 182 SER A N 1
ATOM 1460 C CA . SER A 1 182 ? -18.312 15.018 17.485 1.00 90.69 182 SER A CA 1
ATOM 1461 C C . SER A 1 182 ? -17.083 15.007 18.400 1.00 90.69 182 SER A C 1
ATOM 1463 O O . SER A 1 182 ? -16.456 16.048 18.586 1.00 90.69 182 SER A O 1
ATOM 1465 N N . ASN A 1 183 ? -16.692 13.830 18.906 1.00 92.44 183 ASN A N 1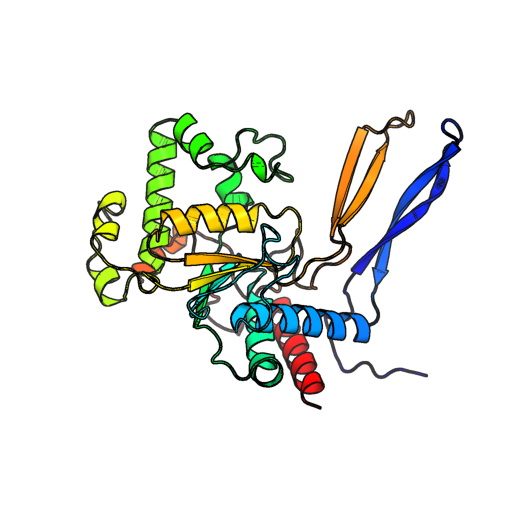
ATOM 1466 C CA . ASN A 1 183 ? -15.504 13.628 19.736 1.00 92.44 183 ASN A CA 1
ATOM 1467 C C . ASN A 1 183 ? -14.618 12.487 19.208 1.00 92.44 183 ASN A C 1
ATOM 1469 O O . ASN A 1 183 ? -14.098 11.660 19.964 1.00 92.44 183 ASN A O 1
ATOM 1473 N N . ILE A 1 184 ? -14.427 12.433 17.886 1.00 91.56 184 ILE A N 1
ATOM 1474 C CA . ILE A 1 184 ? -13.665 11.353 17.244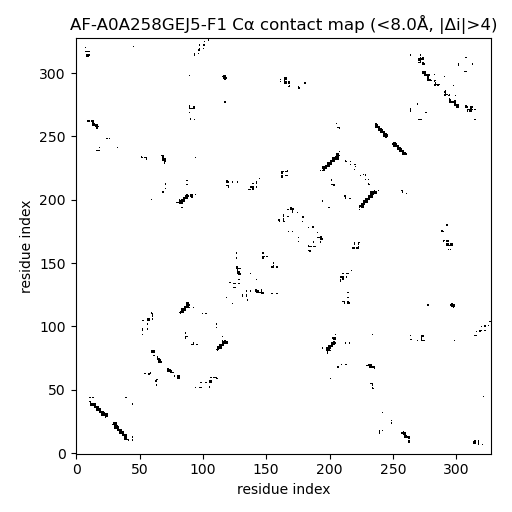 1.00 91.56 184 ILE A CA 1
ATOM 1475 C C . ILE A 1 184 ? -12.250 11.210 17.827 1.00 91.56 184 ILE A C 1
ATOM 1477 O O . ILE A 1 184 ? -11.759 10.092 17.946 1.00 91.56 184 ILE A O 1
ATOM 1481 N N . ARG A 1 185 ? -11.607 12.318 18.228 1.00 91.00 185 ARG A N 1
ATOM 1482 C CA . ARG A 1 185 ? -10.224 12.344 18.739 1.00 91.00 185 ARG A CA 1
ATOM 1483 C C . ARG A 1 185 ? -10.008 11.439 19.938 1.00 91.00 185 ARG A C 1
ATOM 1485 O O . ARG A 1 185 ? -8.909 10.915 20.087 1.00 91.00 185 ARG A O 1
ATOM 1492 N N . GLU A 1 186 ? -11.024 11.287 20.776 1.00 93.62 186 GLU A N 1
ATOM 1493 C CA . GLU A 1 186 ? -10.943 10.521 22.016 1.00 93.62 186 GLU A CA 1
ATOM 1494 C C . GLU A 1 186 ? -11.751 9.228 21.928 1.00 93.62 186 GLU A C 1
ATOM 1496 O O . GLU A 1 186 ? -11.286 8.175 22.365 1.00 93.62 186 GLU A O 1
ATOM 1501 N N . ASP A 1 187 ? -12.949 9.276 21.342 1.00 95.69 187 ASP A N 1
ATOM 1502 C CA . ASP A 1 187 ? -13.906 8.180 21.472 1.00 95.69 187 ASP A CA 1
ATOM 1503 C C . ASP A 1 187 ? -13.478 6.918 20.706 1.00 95.69 187 ASP A C 1
ATOM 1505 O O . ASP A 1 187 ? -13.650 5.805 21.200 1.00 95.69 187 ASP A O 1
ATOM 1509 N N . VAL A 1 188 ? -12.814 7.062 19.550 1.00 96.25 188 VAL A N 1
ATOM 1510 C CA . VAL A 1 188 ? -12.354 5.910 18.744 1.00 96.25 188 VAL A CA 1
ATOM 1511 C C . VAL A 1 188 ? -11.329 5.029 19.463 1.00 96.25 188 VAL A C 1
ATOM 1513 O O . VAL A 1 188 ? -11.172 3.857 19.118 1.00 96.25 188 VAL A O 1
ATOM 1516 N N . TRP A 1 189 ? -10.618 5.575 20.450 1.00 97.12 189 TRP A N 1
ATOM 1517 C CA . TRP A 1 189 ? -9.577 4.865 21.198 1.00 97.12 189 TRP A CA 1
ATOM 1518 C C . TRP A 1 189 ? -10.142 3.948 22.279 1.00 97.12 189 TRP A C 1
ATOM 1520 O O . TRP A 1 189 ? -9.424 3.100 22.796 1.00 97.12 189 TRP A O 1
ATOM 1530 N N . ARG A 1 190 ? -11.436 4.070 22.592 1.00 96.69 190 ARG A N 1
ATOM 1531 C CA . ARG A 1 190 ? -12.129 3.204 23.557 1.00 96.69 190 ARG A CA 1
ATOM 1532 C C . ARG A 1 190 ? -12.448 1.819 22.998 1.00 96.69 190 ARG A C 1
ATOM 1534 O O . ARG A 1 190 ? -12.853 0.938 23.751 1.00 96.69 190 ARG A O 1
ATOM 1541 N N . TYR A 1 191 ? -12.287 1.635 21.689 1.00 97.25 191 TYR A N 1
ATOM 1542 C CA . TYR A 1 191 ? -12.645 0.413 20.986 1.00 97.25 191 TYR A CA 1
ATOM 1543 C C . TYR A 1 191 ? -11.395 -0.282 20.426 1.00 97.25 191 TYR A C 1
ATOM 1545 O O . TYR A 1 191 ? -10.494 0.399 19.911 1.00 97.25 191 TYR A O 1
ATOM 1553 N N . PRO A 1 192 ? -11.335 -1.626 20.490 1.00 97.44 192 PRO A N 1
ATOM 1554 C CA . PRO A 1 192 ? -10.262 -2.386 19.867 1.00 97.44 192 PRO A CA 1
ATOM 1555 C C . PRO A 1 192 ? -10.388 -2.341 18.342 1.00 97.44 192 PRO A C 1
ATOM 1557 O O . PRO A 1 192 ? -11.493 -2.284 17.786 1.00 97.44 192 PRO A O 1
ATOM 1560 N N . THR A 1 193 ? -9.260 -2.402 17.644 1.00 97.69 193 THR A N 1
ATOM 1561 C CA . THR A 1 193 ? -9.258 -2.556 16.188 1.00 97.69 193 THR A CA 1
ATOM 1562 C C . THR A 1 193 ? -9.229 -4.032 15.799 1.00 97.69 193 THR A C 1
ATOM 1564 O O . THR A 1 193 ? -8.787 -4.902 16.545 1.00 97.69 193 THR A O 1
ATOM 1567 N N . ILE A 1 194 ? -9.649 -4.338 14.571 1.00 97.06 194 ILE A N 1
ATOM 1568 C CA . ILE A 1 194 ? -9.532 -5.692 14.014 1.00 97.06 194 ILE A CA 1
ATOM 1569 C C . ILE A 1 194 ? -8.076 -6.118 13.765 1.00 97.06 194 ILE A C 1
ATOM 1571 O O . ILE A 1 194 ? -7.855 -7.264 13.378 1.00 97.06 194 ILE A O 1
ATOM 1575 N N . LEU A 1 195 ? -7.110 -5.203 13.898 1.00 97.44 195 LEU A N 1
ATOM 1576 C CA . LEU A 1 195 ? -5.689 -5.437 13.643 1.00 97.44 195 LEU A CA 1
ATOM 1577 C C . LEU A 1 195 ? -4.851 -5.517 14.924 1.00 97.44 195 LEU A C 1
ATOM 1579 O O . LEU A 1 195 ? -3.670 -5.845 14.831 1.00 97.44 195 LEU A O 1
ATOM 1583 N N . ASP A 1 196 ? -5.438 -5.275 16.097 1.00 97.00 196 ASP A N 1
ATOM 1584 C CA . ASP A 1 196 ? -4.709 -5.307 17.367 1.00 97.00 196 ASP A CA 1
ATOM 1585 C C . ASP A 1 196 ? -4.042 -6.679 17.571 1.00 97.00 196 ASP A C 1
ATOM 1587 O O . ASP A 1 196 ? -4.653 -7.731 17.350 1.00 97.00 196 ASP A O 1
ATOM 1591 N N . GLY A 1 197 ? -2.757 -6.671 17.940 1.00 95.50 197 GLY A N 1
ATOM 1592 C CA . GLY A 1 197 ? -1.945 -7.873 18.142 1.00 95.50 197 GLY A CA 1
ATOM 1593 C C . GLY A 1 197 ? -1.599 -8.646 16.866 1.00 95.50 197 GLY A C 1
ATOM 1594 O O . GLY A 1 197 ? -0.988 -9.711 16.952 1.00 95.50 197 GLY A O 1
ATOM 1595 N N . ARG A 1 198 ? -1.981 -8.161 15.677 1.00 96.19 198 ARG A N 1
ATOM 1596 C CA . ARG A 1 198 ? -1.697 -8.836 14.404 1.00 96.19 198 ARG A CA 1
ATOM 1597 C C . ARG A 1 198 ? -0.395 -8.352 13.787 1.00 96.19 198 ARG A C 1
ATOM 1599 O O . ARG A 1 198 ? -0.037 -7.183 13.903 1.00 96.19 198 ARG A O 1
ATOM 1606 N N . ARG A 1 199 ? 0.259 -9.238 13.033 1.00 96.50 199 ARG A N 1
ATOM 1607 C CA . ARG A 1 199 ? 1.297 -8.857 12.072 1.00 96.50 199 ARG A CA 1
ATOM 1608 C C . ARG A 1 199 ? 0.651 -8.483 10.741 1.00 96.50 199 ARG A C 1
ATOM 1610 O O . ARG A 1 199 ? -0.141 -9.262 10.191 1.00 96.50 199 ARG A O 1
ATOM 1617 N N . VAL A 1 200 ? 0.954 -7.280 10.267 1.00 97.94 200 VAL A N 1
ATOM 1618 C CA . VAL A 1 200 ? 0.264 -6.621 9.157 1.00 97.94 200 VAL A CA 1
ATOM 1619 C C . VAL A 1 200 ? 1.284 -6.095 8.156 1.00 97.94 200 VAL A C 1
ATOM 1621 O O . VAL A 1 200 ? 2.119 -5.268 8.509 1.00 97.94 200 VAL A O 1
ATOM 1624 N N . ALA A 1 201 ? 1.195 -6.532 6.903 1.00 97.75 201 ALA A N 1
ATOM 1625 C CA . ALA A 1 201 ? 1.981 -5.945 5.826 1.00 97.75 201 ALA A CA 1
ATOM 1626 C C . ALA A 1 201 ? 1.380 -4.605 5.389 1.00 97.75 201 ALA A C 1
ATOM 1628 O O . ALA A 1 201 ? 0.162 -4.486 5.254 1.00 97.75 201 ALA A O 1
ATOM 1629 N N . ILE A 1 202 ? 2.231 -3.622 5.125 1.00 97.69 202 ILE A N 1
ATOM 1630 C CA . ILE A 1 202 ? 1.890 -2.384 4.426 1.00 97.69 202 ILE A CA 1
ATOM 1631 C C . ILE A 1 202 ? 2.597 -2.465 3.079 1.00 97.69 202 ILE A C 1
ATOM 1633 O O . ILE A 1 202 ? 3.810 -2.619 3.056 1.00 97.69 202 ILE A O 1
ATOM 1637 N N . ILE A 1 203 ? 1.857 -2.430 1.977 1.00 96.94 203 ILE A N 1
ATOM 1638 C CA . ILE A 1 203 ? 2.383 -2.764 0.652 1.00 96.94 203 ILE A CA 1
ATOM 1639 C C . ILE A 1 203 ? 2.231 -1.564 -0.271 1.00 96.94 203 ILE A C 1
ATOM 1641 O O . ILE A 1 203 ? 1.107 -1.141 -0.544 1.00 96.94 203 ILE A O 1
ATOM 1645 N N . ASP A 1 204 ? 3.360 -1.073 -0.766 1.00 94.25 204 ASP A N 1
ATOM 1646 C CA . ASP A 1 204 ? 3.449 -0.098 -1.856 1.00 94.25 204 ASP A CA 1
ATOM 1647 C C . ASP A 1 204 ? 3.847 -0.812 -3.163 1.00 94.25 204 ASP A C 1
ATOM 1649 O O . ASP A 1 204 ? 4.465 -1.882 -3.119 1.00 94.25 204 ASP A O 1
ATOM 1653 N N . GLU A 1 205 ? 3.488 -0.285 -4.337 1.00 91.81 205 GLU A N 1
ATOM 1654 C CA . GLU A 1 205 ? 3.755 -1.007 -5.594 1.00 91.81 205 GLU A CA 1
ATOM 1655 C C . GLU A 1 205 ? 5.220 -0.947 -6.033 1.00 91.81 205 GLU A C 1
ATOM 1657 O O . GLU A 1 205 ? 5.780 -1.976 -6.411 1.00 91.81 205 GLU A O 1
ATOM 1662 N N . VAL A 1 206 ? 5.850 0.229 -5.981 1.00 89.69 206 VAL A N 1
ATOM 1663 C CA . VAL A 1 206 ? 7.210 0.434 -6.487 1.00 89.69 206 VAL A CA 1
ATOM 1664 C C . VAL A 1 206 ? 8.044 1.209 -5.480 1.00 89.69 206 VAL A C 1
ATOM 1666 O O . VAL A 1 206 ? 7.674 2.294 -5.030 1.00 89.69 206 VAL A O 1
ATOM 1669 N N . LYS A 1 207 ? 9.248 0.707 -5.198 1.00 87.62 207 LYS A N 1
ATOM 1670 C CA . LYS A 1 207 ? 10.271 1.469 -4.478 1.00 87.62 207 LYS A CA 1
ATOM 1671 C C . LYS A 1 207 ? 10.817 2.590 -5.369 1.00 87.62 207 LYS A C 1
ATOM 1673 O O . LYS A 1 207 ? 11.800 2.414 -6.081 1.00 87.62 207 LYS A O 1
ATOM 1678 N N . SER A 1 208 ? 10.144 3.741 -5.346 1.00 79.94 208 SER A N 1
ATOM 1679 C CA . SER A 1 208 ? 10.628 4.983 -5.959 1.00 79.94 208 SER A CA 1
ATOM 1680 C C . SER A 1 208 ? 11.503 5.751 -4.960 1.00 79.94 208 SER A C 1
ATOM 1682 O O . SER A 1 208 ? 12.669 5.412 -4.790 1.00 79.94 208 SER A O 1
ATOM 1684 N N . SER A 1 209 ? 10.953 6.739 -4.246 1.00 78.12 209 SER A N 1
ATOM 1685 C CA . SER A 1 209 ? 11.655 7.377 -3.124 1.00 78.12 209 SER A CA 1
ATOM 1686 C C . SER A 1 209 ? 11.465 6.628 -1.808 1.00 78.12 209 SER A C 1
ATOM 1688 O O . SER A 1 209 ? 12.341 6.671 -0.962 1.00 78.12 209 SER A O 1
ATOM 1690 N N . GLY A 1 210 ? 10.323 5.957 -1.627 1.00 85.12 210 GLY A N 1
ATOM 1691 C CA . GLY A 1 210 ? 9.921 5.314 -0.372 1.00 85.12 210 GLY A CA 1
ATOM 1692 C C . GLY A 1 210 ? 9.188 6.215 0.629 1.00 85.12 210 GLY A C 1
ATOM 1693 O O . GLY A 1 210 ? 8.810 5.777 1.715 1.00 85.12 210 GLY A O 1
ATOM 1694 N N . ALA A 1 211 ? 8.925 7.469 0.253 1.00 84.81 211 ALA A N 1
ATOM 1695 C CA . ALA A 1 211 ? 8.239 8.435 1.108 1.00 84.81 211 ALA A CA 1
ATOM 1696 C C . ALA A 1 211 ? 6.798 8.020 1.461 1.00 84.81 211 ALA A C 1
ATOM 1698 O O . ALA A 1 211 ? 6.385 8.161 2.611 1.00 84.81 211 ALA A O 1
ATOM 1699 N N . THR A 1 212 ? 6.040 7.499 0.490 1.00 88.12 212 THR A N 1
ATOM 1700 C CA . THR A 1 212 ? 4.645 7.073 0.690 1.00 88.12 212 THR A CA 1
ATOM 1701 C C . THR A 1 212 ? 4.557 5.939 1.708 1.00 88.12 212 THR A C 1
ATOM 1703 O O . THR A 1 212 ? 3.840 6.063 2.704 1.00 88.12 212 THR A O 1
ATOM 1706 N N . LEU A 1 213 ? 5.358 4.885 1.527 1.00 91.69 213 LEU A N 1
ATOM 1707 C CA . LEU A 1 213 ? 5.421 3.765 2.463 1.00 91.69 213 LEU A CA 1
ATOM 1708 C C . LEU A 1 213 ? 5.867 4.194 3.872 1.00 91.69 213 LEU A C 1
ATOM 1710 O O . LEU A 1 213 ? 5.253 3.773 4.853 1.00 91.69 213 LEU A O 1
ATOM 1714 N N . LYS A 1 214 ? 6.858 5.090 3.991 1.00 91.69 214 LYS A N 1
ATOM 1715 C CA . LYS A 1 214 ? 7.307 5.637 5.286 1.00 91.69 214 LYS A CA 1
ATOM 1716 C C . LYS A 1 214 ? 6.206 6.420 6.004 1.00 91.69 214 LYS A C 1
ATOM 1718 O O . LYS A 1 214 ? 5.992 6.225 7.200 1.00 91.69 214 LYS A O 1
ATOM 1723 N N . ILE A 1 215 ? 5.493 7.291 5.287 1.00 90.50 215 ILE A N 1
ATOM 1724 C CA . ILE A 1 215 ? 4.357 8.049 5.833 1.00 90.50 215 ILE A CA 1
ATOM 1725 C C . ILE A 1 215 ? 3.267 7.089 6.310 1.00 90.50 215 ILE A C 1
ATOM 1727 O O . ILE A 1 215 ? 2.758 7.240 7.421 1.00 90.50 215 ILE A O 1
ATOM 1731 N N . ALA A 1 216 ? 2.921 6.090 5.499 1.00 93.12 216 ALA A N 1
ATOM 1732 C CA . ALA A 1 216 ? 1.904 5.114 5.857 1.00 93.12 216 ALA A CA 1
ATOM 1733 C C . ALA A 1 216 ? 2.292 4.286 7.090 1.00 93.12 216 ALA A C 1
ATOM 1735 O O . ALA A 1 216 ? 1.446 4.095 7.963 1.00 93.12 216 ALA A O 1
ATOM 1736 N N . ASP A 1 217 ? 3.551 3.848 7.193 1.00 95.31 217 ASP A N 1
ATOM 1737 C CA . ASP A 1 217 ? 4.077 3.136 8.363 1.00 95.31 217 ASP A CA 1
ATOM 1738 C C . ASP A 1 217 ? 3.930 3.973 9.642 1.00 95.31 217 ASP A C 1
ATOM 1740 O O . ASP A 1 217 ? 3.357 3.498 10.624 1.00 95.31 217 ASP A O 1
ATOM 1744 N N . ILE A 1 218 ? 4.326 5.251 9.609 1.00 93.75 218 ILE A N 1
ATOM 1745 C CA . ILE A 1 218 ? 4.163 6.164 10.751 1.00 93.75 218 ILE A CA 1
ATOM 1746 C C . ILE A 1 218 ? 2.680 6.330 11.115 1.00 93.75 218 ILE A C 1
ATOM 1748 O O . ILE A 1 218 ? 2.305 6.167 12.277 1.00 93.75 218 ILE A O 1
ATOM 1752 N N . LEU A 1 219 ? 1.819 6.638 10.140 1.00 94.31 219 LEU A N 1
ATOM 1753 C CA . LEU A 1 219 ? 0.393 6.883 10.386 1.00 94.31 219 LEU A CA 1
ATOM 1754 C C . LEU A 1 219 ? -0.321 5.651 10.952 1.00 94.31 219 LEU A C 1
ATOM 1756 O O . LEU A 1 219 ? -1.149 5.780 11.855 1.00 94.31 219 LEU A O 1
ATOM 1760 N N . LEU A 1 220 ? -0.012 4.460 10.437 1.00 96.75 220 LEU A N 1
ATOM 1761 C CA . LEU A 1 220 ? -0.628 3.213 10.882 1.00 96.75 220 LEU A CA 1
ATOM 1762 C C . LEU A 1 220 ? -0.144 2.800 12.272 1.00 96.75 220 LEU A C 1
ATOM 1764 O O . LEU A 1 220 ? -0.978 2.412 13.089 1.00 96.75 220 LEU A O 1
ATOM 1768 N N . ARG A 1 221 ? 1.150 2.964 12.580 1.00 97.25 221 ARG A N 1
ATOM 1769 C CA . ARG A 1 221 ? 1.689 2.750 13.936 1.00 97.25 221 ARG A CA 1
ATOM 1770 C C . ARG A 1 221 ? 1.076 3.698 14.958 1.00 97.25 221 ARG A C 1
ATOM 1772 O O . ARG A 1 221 ? 0.816 3.286 16.082 1.00 97.25 221 ARG A O 1
ATOM 1779 N N . LEU A 1 222 ? 0.814 4.945 14.569 1.00 95.69 222 LEU A N 1
ATOM 1780 C CA . LEU A 1 222 ? 0.099 5.888 15.426 1.00 95.69 222 LEU A CA 1
ATOM 1781 C C . LEU A 1 222 ? -1.359 5.464 15.621 1.00 95.69 222 LEU A C 1
ATOM 1783 O O . LEU A 1 222 ? -1.841 5.486 16.745 1.00 95.69 222 LEU A O 1
ATOM 1787 N N . ALA A 1 223 ? -2.060 5.069 14.555 1.00 96.81 223 ALA A N 1
ATOM 1788 C CA . ALA A 1 223 ? -3.482 4.726 14.609 1.00 96.81 223 ALA A CA 1
ATOM 1789 C C . ALA A 1 223 ? -3.777 3.385 15.313 1.00 96.81 223 ALA A C 1
ATOM 1791 O O . ALA A 1 223 ? -4.849 3.225 15.905 1.00 96.81 223 ALA A O 1
ATOM 1792 N N . ILE A 1 224 ? -2.864 2.414 15.221 1.00 97.81 224 ILE A N 1
ATOM 1793 C CA . ILE A 1 224 ? -3.031 1.040 15.720 1.00 97.81 224 ILE A CA 1
ATOM 1794 C C . ILE A 1 224 ? -1.722 0.569 16.378 1.00 97.81 224 ILE A C 1
ATOM 1796 O O . ILE A 1 224 ? -1.009 -0.270 15.820 1.00 97.81 224 ILE A O 1
ATOM 1800 N N . PRO A 1 225 ? -1.364 1.124 17.545 1.00 97.06 225 PRO A N 1
ATOM 1801 C CA . PRO A 1 225 ? -0.077 0.846 18.181 1.00 97.06 225 PRO A CA 1
ATOM 1802 C C . PRO A 1 225 ? 0.096 -0.624 18.591 1.00 97.06 225 PRO A C 1
ATOM 1804 O O . PRO A 1 225 ? 1.221 -1.101 18.714 1.00 97.06 225 PRO A O 1
ATOM 1807 N N . GLU A 1 226 ? -1.000 -1.363 18.768 1.00 96.75 226 GLU A N 1
ATOM 1808 C CA . GLU A 1 226 ? -0.988 -2.779 19.131 1.00 96.75 226 GLU A CA 1
ATOM 1809 C C . GLU A 1 226 ? -0.666 -3.717 17.951 1.00 96.75 226 GLU A C 1
ATOM 1811 O O . GLU A 1 226 ? -0.454 -4.913 18.164 1.00 96.75 226 GLU A O 1
ATOM 1816 N N . ALA A 1 227 ? -0.650 -3.223 16.709 1.00 97.00 227 ALA A N 1
ATOM 1817 C CA . ALA A 1 227 ? -0.325 -4.019 15.527 1.00 97.00 227 ALA A CA 1
ATOM 1818 C C . ALA A 1 227 ? 1.183 -3.990 15.211 1.00 97.00 227 ALA A C 1
ATOM 1820 O O . ALA A 1 227 ? 1.857 -2.965 15.321 1.00 97.00 227 ALA A O 1
ATOM 1821 N N . LYS A 1 228 ? 1.720 -5.122 14.744 1.00 95.88 228 LYS A N 1
ATOM 1822 C CA . LYS A 1 228 ? 3.100 -5.237 14.251 1.00 95.88 228 LYS A CA 1
ATOM 1823 C C . LYS A 1 228 ? 3.120 -4.985 12.740 1.00 95.88 228 LYS A C 1
ATOM 1825 O O . LYS A 1 228 ? 2.753 -5.868 11.965 1.00 95.88 228 LYS A O 1
ATOM 1830 N N . PHE A 1 229 ? 3.527 -3.790 12.320 1.00 96.44 229 PHE A N 1
ATOM 1831 C CA . PHE A 1 229 ? 3.562 -3.420 10.901 1.00 96.44 229 PHE A CA 1
ATOM 1832 C C . PHE A 1 229 ? 4.866 -3.799 10.200 1.00 96.44 229 PHE A C 1
ATOM 1834 O O . PHE A 1 229 ? 5.951 -3.611 10.751 1.00 96.44 229 PHE A O 1
ATOM 1841 N N . GLU A 1 230 ? 4.725 -4.269 8.962 1.00 96.06 230 GLU A N 1
ATOM 1842 C CA . GLU A 1 230 ? 5.798 -4.675 8.058 1.00 96.06 230 GLU A CA 1
ATOM 1843 C C . GLU A 1 230 ? 5.681 -3.905 6.734 1.00 96.06 230 GLU A C 1
ATOM 1845 O O . GLU A 1 230 ? 4.861 -4.274 5.891 1.00 96.06 230 GLU A O 1
ATOM 1850 N N . PRO A 1 231 ? 6.436 -2.812 6.549 1.00 96.44 231 PRO A N 1
ATOM 1851 C CA . PRO A 1 231 ? 6.417 -2.037 5.312 1.00 96.44 231 PRO A CA 1
ATOM 1852 C C . PRO A 1 231 ? 7.228 -2.721 4.199 1.00 96.44 231 PRO A C 1
ATOM 1854 O O . PRO A 1 231 ? 8.438 -2.920 4.333 1.00 96.44 231 PRO A O 1
ATOM 1857 N N . LEU A 1 232 ? 6.552 -3.051 3.095 1.00 96.25 232 LEU A N 1
ATOM 1858 C CA . LEU A 1 232 ? 7.055 -3.808 1.947 1.00 96.25 232 LEU A CA 1
ATOM 1859 C C . LEU A 1 232 ? 6.795 -3.074 0.622 1.00 96.25 232 LEU A C 1
ATOM 1861 O O . LEU A 1 232 ? 5.749 -2.448 0.440 1.00 96.25 232 LEU A O 1
ATOM 1865 N N . TYR A 1 233 ? 7.696 -3.254 -0.338 1.00 95.69 233 TYR A N 1
ATOM 1866 C CA . TYR A 1 233 ? 7.462 -2.930 -1.747 1.00 95.69 233 TYR A CA 1
ATOM 1867 C C . TYR A 1 233 ? 7.140 -4.197 -2.539 1.00 95.69 233 TYR A C 1
ATOM 1869 O O . TYR A 1 233 ? 7.737 -5.250 -2.307 1.00 95.69 233 TYR A O 1
ATOM 1877 N N . TRP A 1 234 ? 6.234 -4.108 -3.510 1.00 96.56 234 TRP A N 1
ATOM 1878 C CA . TRP A 1 234 ? 6.027 -5.205 -4.456 1.00 96.56 234 TRP A CA 1
ATOM 1879 C C . TRP A 1 234 ? 7.175 -5.310 -5.458 1.00 96.56 234 TRP A C 1
ATOM 1881 O O . TRP A 1 234 ? 7.689 -6.404 -5.641 1.00 96.56 234 TRP A O 1
ATOM 1891 N N . SER A 1 235 ? 7.610 -4.193 -6.043 1.00 93.88 235 SER A N 1
ATOM 1892 C CA . SER A 1 235 ? 8.703 -4.151 -7.018 1.00 93.88 235 SER A CA 1
ATOM 1893 C C . SER A 1 235 ? 9.810 -3.191 -6.576 1.00 93.88 235 SER A C 1
ATOM 1895 O O . SER A 1 235 ? 9.539 -2.067 -6.136 1.00 93.88 235 SER A O 1
ATOM 1897 N N . VAL A 1 236 ? 11.069 -3.615 -6.716 1.00 92.12 236 VAL A N 1
ATOM 1898 C CA . VAL A 1 236 ? 12.264 -2.812 -6.402 1.00 92.12 236 VAL A CA 1
ATOM 1899 C C . VAL A 1 236 ? 13.103 -2.629 -7.671 1.00 92.12 236 VAL A C 1
ATOM 1901 O O . VAL A 1 236 ? 14.126 -3.281 -7.865 1.00 92.12 236 VAL A O 1
ATOM 1904 N N . PRO A 1 237 ? 12.661 -1.776 -8.610 1.00 88.38 237 PRO A N 1
ATOM 1905 C CA . PRO A 1 237 ? 13.406 -1.553 -9.838 1.00 88.38 237 PRO A CA 1
ATOM 1906 C C . PRO A 1 237 ? 14.723 -0.833 -9.542 1.00 88.38 237 PRO A C 1
ATOM 1908 O O . PRO A 1 237 ? 14.800 0.030 -8.667 1.00 88.38 237 PRO A O 1
ATOM 1911 N N . THR A 1 238 ? 15.757 -1.117 -10.337 1.00 85.00 238 THR A N 1
ATOM 1912 C CA . THR A 1 238 ? 17.013 -0.361 -10.276 1.00 85.00 238 THR A CA 1
ATOM 1913 C C . THR A 1 238 ? 16.725 1.124 -10.473 1.00 85.00 238 THR A C 1
ATOM 1915 O O . THR A 1 238 ? 16.058 1.491 -11.444 1.00 85.00 238 THR A O 1
ATOM 1918 N N . LEU A 1 239 ? 17.222 1.978 -9.580 1.00 82.12 239 LEU A N 1
ATOM 1919 C CA . LEU A 1 239 ? 17.145 3.425 -9.752 1.00 82.12 239 LEU A CA 1
ATOM 1920 C C . LEU A 1 239 ? 18.228 3.882 -10.728 1.00 82.12 239 LEU A C 1
ATOM 1922 O O . LEU A 1 239 ? 19.409 3.585 -10.562 1.00 82.12 239 LEU A O 1
ATOM 1926 N N . VAL A 1 240 ? 17.811 4.616 -11.750 1.00 78.19 240 VAL A N 1
ATOM 1927 C CA . VAL A 1 240 ? 18.685 5.218 -12.752 1.00 78.19 240 VAL A CA 1
ATOM 1928 C C . VAL A 1 240 ? 18.885 6.674 -12.370 1.00 78.19 240 VAL A C 1
ATOM 1930 O O . VAL A 1 240 ? 17.903 7.406 -12.256 1.00 78.19 240 VAL A O 1
ATOM 1933 N N . ARG A 1 241 ? 20.143 7.078 -12.169 1.00 77.50 241 ARG A N 1
ATOM 1934 C CA . ARG A 1 241 ? 20.543 8.453 -11.849 1.00 77.50 241 ARG A CA 1
ATOM 1935 C C . ARG A 1 241 ? 21.167 9.123 -13.059 1.00 77.50 241 ARG A C 1
ATOM 1937 O O . ARG A 1 241 ? 22.079 8.547 -13.642 1.00 77.50 241 ARG A O 1
ATOM 1944 N N . TRP A 1 242 ? 20.779 10.355 -13.354 1.00 72.50 242 TRP A N 1
ATOM 1945 C CA . TRP A 1 242 ? 21.505 11.207 -14.293 1.00 72.50 242 TRP A CA 1
ATOM 1946 C C . TRP A 1 242 ? 21.658 12.616 -13.742 1.00 72.50 242 TRP A C 1
ATOM 1948 O O . TRP A 1 242 ? 20.836 13.074 -12.953 1.00 72.50 242 TRP A O 1
ATOM 1958 N N . ASP A 1 243 ? 22.714 13.299 -14.161 1.00 75.69 243 ASP A N 1
ATOM 1959 C CA . ASP A 1 243 ? 22.954 14.683 -13.776 1.00 75.69 243 ASP A CA 1
ATOM 1960 C C . ASP A 1 243 ? 22.397 15.621 -14.857 1.00 75.69 243 ASP A C 1
ATOM 1962 O O . ASP A 1 243 ? 22.521 15.363 -16.057 1.00 75.69 243 ASP A O 1
ATOM 1966 N N . ILE A 1 244 ? 21.730 16.689 -14.424 1.00 71.88 244 ILE A N 1
ATOM 1967 C CA . ILE A 1 244 ? 21.337 17.820 -15.263 1.00 71.88 244 ILE A CA 1
ATOM 1968 C C . ILE A 1 244 ? 22.464 18.838 -15.199 1.00 71.88 244 ILE A C 1
ATOM 1970 O O . ILE A 1 244 ? 22.950 19.172 -14.118 1.00 71.88 244 ILE A O 1
ATOM 1974 N N . TYR A 1 245 ? 22.832 19.365 -16.357 1.00 70.56 245 TYR A N 1
ATOM 1975 C CA . TYR A 1 245 ? 23.871 20.373 -16.494 1.00 70.56 245 TYR A CA 1
ATOM 1976 C C . TYR A 1 245 ? 23.256 21.704 -16.932 1.00 70.56 245 TYR A C 1
ATOM 1978 O O . TYR A 1 245 ? 22.245 21.711 -17.635 1.00 70.56 245 TYR A O 1
ATOM 1986 N N . ASP A 1 246 ? 23.838 22.817 -16.491 1.00 74.88 246 ASP A N 1
ATOM 1987 C CA . ASP A 1 246 ? 23.541 24.134 -17.062 1.00 74.88 246 ASP A CA 1
ATOM 1988 C C . ASP A 1 246 ? 24.167 24.293 -18.462 1.00 74.88 246 ASP A C 1
ATOM 1990 O O . ASP A 1 246 ? 24.910 23.431 -18.945 1.00 74.88 246 ASP A O 1
ATOM 1994 N N . ASP A 1 247 ? 23.887 25.429 -19.106 1.00 73.12 247 ASP A N 1
ATOM 1995 C CA . ASP A 1 247 ? 24.438 25.793 -20.419 1.00 73.12 247 ASP A CA 1
ATOM 1996 C C . ASP A 1 247 ? 25.979 25.910 -20.416 1.00 73.12 247 ASP A C 1
ATOM 1998 O O . ASP A 1 247 ? 26.622 25.903 -21.471 1.00 73.12 247 ASP A O 1
ATOM 2002 N N . GLU A 1 248 ? 26.603 25.995 -19.239 1.00 74.31 248 GLU A N 1
ATOM 2003 C CA . GLU A 1 248 ? 28.050 26.090 -19.060 1.00 74.31 248 GLU A CA 1
ATOM 2004 C C . GLU A 1 248 ? 28.723 24.727 -18.836 1.00 74.31 248 GLU A C 1
ATOM 2006 O O . GLU A 1 248 ? 29.956 24.642 -18.946 1.00 74.31 248 GLU A O 1
ATOM 2011 N N . GLY A 1 249 ? 27.934 23.667 -18.636 1.00 64.94 249 GLY A N 1
ATOM 2012 C CA . GLY A 1 249 ? 28.386 22.297 -18.401 1.00 64.94 249 GLY A CA 1
ATOM 2013 C C . GLY A 1 249 ? 28.617 21.959 -16.926 1.00 64.94 249 GLY A C 1
ATOM 2014 O O . GLY A 1 249 ? 29.252 20.947 -16.636 1.00 64.94 249 GLY A O 1
ATOM 2015 N N . ASN A 1 250 ? 28.130 22.770 -15.982 1.00 74.38 250 ASN A N 1
ATOM 2016 C CA . ASN A 1 250 ? 28.214 22.454 -14.557 1.00 74.38 250 ASN A CA 1
ATOM 2017 C C . ASN A 1 250 ? 27.002 21.620 -14.124 1.00 74.38 250 ASN A C 1
ATOM 2019 O O . ASN A 1 250 ? 25.877 21.928 -14.525 1.00 74.38 250 ASN A O 1
ATOM 2023 N N . PRO A 1 251 ? 27.190 20.585 -13.285 1.00 68.00 251 PRO A N 1
ATOM 2024 C CA . PRO A 1 251 ? 26.072 19.825 -12.746 1.00 68.00 251 PRO A CA 1
ATOM 2025 C C . PRO A 1 251 ? 25.231 20.729 -11.838 1.00 68.00 251 PRO A C 1
ATOM 2027 O O . PRO A 1 251 ? 25.711 21.234 -10.824 1.00 68.00 251 PRO A O 1
ATOM 2030 N N . THR A 1 252 ? 23.967 20.926 -12.201 1.00 73.56 252 THR A N 1
ATOM 2031 C CA . THR A 1 252 ? 23.009 21.747 -11.446 1.00 73.56 252 THR A CA 1
ATOM 2032 C C . THR A 1 252 ? 22.165 20.911 -10.500 1.00 73.56 252 THR A C 1
ATOM 2034 O O . THR A 1 252 ? 21.804 21.364 -9.416 1.00 73.56 252 THR A O 1
ATOM 2037 N N . SER A 1 253 ? 21.837 19.682 -10.897 1.00 71.25 253 SER A N 1
ATOM 2038 C CA . SER A 1 253 ? 21.038 18.761 -10.094 1.00 71.25 253 SER A CA 1
ATOM 2039 C C . SER A 1 253 ? 21.231 17.320 -10.555 1.00 71.25 253 SER A C 1
ATOM 2041 O O . SER A 1 253 ? 21.691 17.071 -11.666 1.00 71.25 253 SER A O 1
ATOM 2043 N N . SER A 1 254 ? 20.873 16.367 -9.698 1.00 69.75 254 SER A N 1
ATOM 2044 C CA . SER A 1 254 ? 20.777 14.957 -10.069 1.00 69.75 254 SER A CA 1
ATOM 2045 C C . SER A 1 254 ? 19.322 14.523 -10.051 1.00 69.75 254 SER A C 1
ATOM 2047 O O . SER A 1 254 ? 18.592 14.734 -9.081 1.00 69.75 254 SER A O 1
ATOM 2049 N N . GLU A 1 255 ? 18.919 13.868 -11.121 1.00 74.12 255 GLU A N 1
ATOM 2050 C CA . GLU A 1 255 ? 17.618 13.261 -11.297 1.00 74.12 255 GLU A CA 1
ATOM 2051 C C . GLU A 1 255 ? 17.712 11.752 -11.112 1.00 74.12 255 GLU A C 1
ATOM 2053 O O . GLU A 1 255 ? 18.730 11.127 -11.413 1.00 74.12 255 GLU A O 1
ATOM 2058 N N . PHE A 1 256 ? 16.629 11.164 -10.616 1.00 75.56 256 PHE A N 1
ATOM 2059 C CA . PHE A 1 256 ? 16.517 9.727 -10.430 1.00 75.56 256 PHE A CA 1
ATOM 2060 C C . PHE A 1 256 ? 15.146 9.267 -10.897 1.00 75.56 256 PHE A C 1
ATOM 2062 O O . PHE A 1 256 ? 14.135 9.916 -10.623 1.00 75.56 256 PHE A O 1
ATOM 2069 N N . ALA A 1 257 ? 15.098 8.110 -11.544 1.00 75.94 257 ALA A N 1
ATOM 2070 C CA . ALA A 1 257 ? 13.852 7.422 -11.832 1.00 75.94 257 ALA A CA 1
ATOM 2071 C C . ALA A 1 257 ? 14.029 5.917 -11.678 1.00 75.94 257 ALA A C 1
ATOM 2073 O O . ALA A 1 257 ? 15.108 5.369 -11.899 1.00 75.94 257 ALA A O 1
ATOM 2074 N N . ALA A 1 258 ? 12.941 5.240 -11.330 1.00 81.19 258 ALA A N 1
ATOM 2075 C CA . ALA A 1 258 ? 12.874 3.797 -11.441 1.00 81.19 258 ALA A CA 1
ATOM 2076 C C . ALA A 1 258 ? 13.118 3.395 -12.901 1.00 81.19 258 ALA A C 1
ATOM 2078 O O . ALA A 1 258 ? 12.441 3.897 -13.796 1.00 81.19 258 ALA A O 1
ATOM 2079 N N . SER A 1 259 ? 14.068 2.487 -13.139 1.00 80.81 259 SER A N 1
ATOM 2080 C CA . SER A 1 259 ? 14.399 1.966 -14.478 1.00 80.81 259 SER A CA 1
ATOM 2081 C C . SER A 1 259 ? 13.192 1.398 -15.213 1.00 80.81 259 SER A C 1
ATOM 2083 O O . SER A 1 259 ? 13.215 1.292 -16.431 1.00 80.81 259 SER A O 1
ATOM 2085 N N . GLN A 1 260 ? 12.155 1.021 -14.479 1.00 80.44 260 GLN A N 1
ATOM 2086 C CA . GLN A 1 260 ? 10.882 0.548 -14.982 1.00 80.44 260 GLN A CA 1
ATOM 2087 C C . GLN A 1 260 ? 9.829 0.748 -13.896 1.00 80.44 260 GLN A C 1
ATOM 2089 O O . GLN A 1 260 ? 10.146 0.776 -12.705 1.00 80.44 260 GLN A O 1
ATOM 2094 N N . VAL A 1 261 ? 8.573 0.814 -14.303 1.00 84.12 261 VAL A N 1
ATOM 2095 C CA . VAL A 1 261 ? 7.413 0.874 -13.412 1.00 84.12 261 VAL A CA 1
ATOM 2096 C C . VAL A 1 261 ? 6.322 -0.032 -13.989 1.00 84.12 261 VAL A C 1
ATOM 2098 O O . VAL A 1 261 ? 6.434 -0.430 -15.147 1.00 84.12 261 VAL A O 1
ATOM 2101 N N . PRO A 1 262 ? 5.303 -0.467 -13.236 1.00 85.81 262 PRO A N 1
ATOM 2102 C CA . PRO A 1 262 ? 4.206 -1.204 -13.837 1.00 85.81 262 PRO A CA 1
ATOM 2103 C C . PRO A 1 262 ? 3.322 -0.285 -14.688 1.00 85.81 262 PRO A C 1
ATOM 2105 O O . PRO A 1 262 ? 3.301 0.925 -14.497 1.00 85.81 262 PRO A O 1
ATOM 2108 N N . VAL A 1 263 ? 2.545 -0.859 -15.607 1.00 82.94 263 VAL A N 1
ATOM 2109 C CA . VAL A 1 263 ? 1.806 -0.090 -16.631 1.00 82.94 263 VAL A CA 1
ATOM 2110 C C . VAL A 1 263 ? 0.682 0.795 -16.079 1.00 82.94 263 VAL A C 1
ATOM 2112 O O . VAL A 1 263 ? 0.235 1.712 -16.757 1.00 82.94 263 VAL A O 1
ATOM 2115 N N . TRP A 1 264 ? 0.234 0.544 -14.846 1.00 82.94 264 TRP A N 1
ATOM 2116 C CA . TRP A 1 264 ? -0.722 1.389 -14.114 1.00 82.94 264 TRP A CA 1
ATOM 2117 C C . TRP A 1 264 ? -0.049 2.453 -13.233 1.00 82.94 264 TRP A C 1
ATOM 2119 O O . TRP A 1 264 ? -0.739 3.234 -12.570 1.00 82.94 264 TRP A O 1
ATOM 2129 N N . TYR A 1 265 ? 1.284 2.461 -13.164 1.00 78.69 265 TYR A N 1
ATOM 2130 C CA . TYR A 1 265 ? 2.046 3.486 -12.466 1.00 78.69 265 TYR A CA 1
ATOM 2131 C C . TYR A 1 265 ? 2.335 4.625 -13.442 1.00 78.69 265 TYR A C 1
ATOM 2133 O O . TYR A 1 265 ? 3.378 4.689 -14.088 1.00 78.69 265 TYR A O 1
ATOM 2141 N N . ASP A 1 266 ? 1.354 5.512 -13.552 1.00 71.56 266 ASP A N 1
ATOM 2142 C CA . ASP A 1 266 ? 1.449 6.762 -14.294 1.00 71.56 266 ASP A CA 1
ATOM 2143 C C . ASP A 1 266 ? 1.355 7.931 -13.306 1.00 71.56 266 ASP A C 1
ATOM 2145 O O . ASP A 1 266 ? 0.395 8.032 -12.540 1.00 71.56 266 ASP A O 1
ATOM 2149 N N . SER A 1 267 ? 2.364 8.801 -13.285 1.00 65.06 267 SER A N 1
ATOM 2150 C CA . SER A 1 267 ? 2.366 9.999 -12.438 1.00 65.06 267 SER A CA 1
ATOM 2151 C C . SER A 1 267 ? 1.431 11.095 -12.949 1.00 65.06 267 SER A C 1
ATOM 2153 O O . SER A 1 267 ? 1.050 11.971 -12.176 1.00 65.06 267 SER A O 1
ATOM 2155 N N . GLU A 1 268 ? 1.069 11.060 -14.231 1.00 65.69 268 GLU A N 1
ATOM 2156 C CA . GLU A 1 268 ? 0.229 12.060 -14.894 1.00 65.69 268 GLU A CA 1
ATOM 2157 C C . GLU A 1 268 ? -1.251 11.651 -14.919 1.00 65.69 268 GLU A C 1
ATOM 2159 O O . GLU A 1 268 ? -2.122 12.481 -15.186 1.00 65.69 268 GLU A O 1
ATOM 2164 N N . SER A 1 269 ? -1.558 10.392 -14.582 1.00 70.56 269 SER A N 1
ATOM 2165 C CA . SER A 1 269 ? -2.918 9.859 -14.583 1.00 70.56 269 SER A CA 1
ATOM 2166 C C . SER A 1 269 ? -3.215 8.938 -13.398 1.00 70.56 269 SER A C 1
ATOM 2168 O O . SER A 1 269 ? -2.468 8.024 -13.054 1.00 70.56 269 SER A O 1
ATOM 2170 N N . GLY A 1 270 ? -4.387 9.140 -12.792 1.00 70.00 270 GLY A N 1
ATOM 2171 C CA . GLY A 1 270 ? -4.946 8.233 -11.785 1.00 70.00 270 GLY A CA 1
ATOM 2172 C C . GLY A 1 270 ? -5.720 7.040 -12.365 1.00 70.00 270 GLY A C 1
ATOM 2173 O O . GLY A 1 270 ? -6.251 6.241 -11.588 1.00 70.00 270 GLY A O 1
ATOM 2174 N N . MET A 1 271 ? -5.840 6.942 -13.696 1.00 77.31 271 MET A N 1
ATOM 2175 C CA . MET A 1 271 ? -6.551 5.860 -14.393 1.00 77.31 271 MET A CA 1
ATOM 2176 C C . MET A 1 271 ? -5.783 4.530 -14.306 1.00 77.31 271 MET A C 1
ATOM 2178 O O . MET A 1 271 ? -4.604 4.500 -13.969 1.00 77.31 271 MET A O 1
ATOM 2182 N N . GLY A 1 272 ? -6.447 3.407 -14.585 1.00 74.81 272 GLY A N 1
ATOM 2183 C CA . GLY A 1 272 ? -5.834 2.071 -14.553 1.00 74.81 272 GLY A CA 1
ATOM 2184 C C . GLY A 1 272 ? -5.755 1.425 -13.173 1.00 74.81 272 GLY A C 1
ATOM 2185 O O . GLY A 1 272 ? -5.344 0.273 -13.037 1.00 74.81 272 GLY A O 1
ATOM 2186 N N . ARG A 1 273 ? -6.159 2.155 -12.131 1.00 78.00 273 ARG A N 1
ATOM 2187 C CA . ARG A 1 273 ? -5.999 1.753 -10.729 1.00 78.00 273 ARG A CA 1
ATOM 2188 C C . ARG A 1 273 ? -7.287 1.206 -10.092 1.00 78.00 273 ARG A C 1
ATOM 2190 O O . ARG A 1 273 ? -7.295 0.796 -8.929 1.00 78.00 273 ARG A O 1
ATOM 2197 N N . GLY A 1 274 ? -8.401 1.211 -10.828 1.00 72.00 274 GLY A N 1
ATOM 2198 C CA . GLY A 1 274 ? -9.685 0.625 -10.425 1.00 72.00 274 GLY A CA 1
ATOM 2199 C C . GLY A 1 274 ? -10.367 1.319 -9.240 1.00 72.00 274 GLY A C 1
ATOM 2200 O O . GLY A 1 274 ? -11.200 0.711 -8.559 1.00 72.00 274 GLY A O 1
ATOM 2201 N N . ILE A 1 275 ? -10.002 2.573 -8.942 1.00 78.62 275 ILE A N 1
ATOM 2202 C CA . ILE A 1 275 ? -10.647 3.397 -7.913 1.00 78.62 275 ILE A CA 1
ATOM 2203 C C . ILE A 1 275 ? -10.513 4.903 -8.188 1.00 78.62 275 ILE A C 1
ATOM 2205 O O . ILE A 1 275 ? -9.509 5.367 -8.727 1.00 78.62 275 ILE A O 1
ATOM 2209 N N . ARG A 1 276 ? -11.502 5.686 -7.741 1.00 75.81 276 ARG A N 1
ATOM 2210 C CA . ARG A 1 276 ? -11.499 7.153 -7.823 1.00 75.81 276 ARG A CA 1
ATOM 2211 C C . ARG A 1 276 ? -10.711 7.806 -6.690 1.00 75.81 276 ARG A C 1
ATOM 2213 O O . ARG A 1 276 ? -10.424 7.181 -5.665 1.00 75.81 276 ARG A O 1
ATOM 2220 N N . ASP A 1 277 ? -10.336 9.068 -6.910 1.00 77.75 277 ASP A N 1
ATOM 2221 C CA . ASP A 1 277 ? -9.543 9.858 -5.961 1.00 77.75 277 ASP A CA 1
ATOM 2222 C C . ASP A 1 277 ? -10.255 10.040 -4.628 1.00 77.75 277 ASP A C 1
ATOM 2224 O O . ASP A 1 277 ? -11.453 9.777 -4.477 1.00 77.75 277 ASP A O 1
ATOM 2228 N N . LEU A 1 278 ? -9.467 10.451 -3.640 1.00 80.88 278 LEU A N 1
ATOM 2229 C CA . LEU A 1 278 ? -9.987 10.923 -2.374 1.00 80.88 278 LEU A CA 1
ATOM 2230 C C . LEU A 1 278 ? -10.892 12.135 -2.638 1.00 80.88 278 LEU A C 1
ATOM 2232 O O . LEU A 1 278 ? -10.441 13.134 -3.189 1.00 80.88 278 LEU A O 1
ATOM 2236 N N . ASP A 1 279 ? -12.146 12.064 -2.201 1.00 84.56 279 ASP A N 1
ATOM 2237 C CA . ASP A 1 279 ? -13.018 13.235 -2.102 1.00 84.56 279 ASP A CA 1
ATOM 2238 C C . ASP A 1 279 ? -13.517 13.323 -0.664 1.00 84.56 279 ASP A C 1
ATOM 2240 O O . ASP A 1 279 ? -14.406 12.575 -0.238 1.00 84.56 279 ASP A O 1
ATOM 2244 N N . VAL A 1 280 ? -12.875 14.202 0.104 1.00 85.69 280 VAL A N 1
ATOM 2245 C CA . VAL A 1 280 ? -13.150 14.386 1.531 1.00 85.69 280 VAL A CA 1
ATOM 2246 C C . VAL A 1 280 ? -14.564 14.925 1.735 1.00 85.69 280 VAL A C 1
ATOM 2248 O O . VAL A 1 280 ? -15.285 14.427 2.598 1.00 85.69 280 VAL A O 1
ATOM 2251 N N . VAL A 1 281 ? -14.976 15.911 0.932 1.00 86.56 281 VAL A N 1
ATOM 2252 C CA . VAL A 1 281 ? -16.273 16.590 1.077 1.00 86.56 281 VAL A CA 1
ATOM 2253 C C . VAL A 1 281 ? -17.407 15.605 0.846 1.00 86.56 281 VAL A C 1
ATOM 2255 O O . VAL A 1 281 ? -18.370 15.565 1.615 1.00 86.56 281 VAL A O 1
ATOM 2258 N N . GLU A 1 282 ? -17.291 14.782 -0.189 1.00 85.44 282 GLU A N 1
ATOM 2259 C CA . GLU A 1 282 ? -18.294 13.770 -0.478 1.00 85.44 282 GLU A CA 1
ATOM 2260 C C . GLU A 1 282 ? -18.257 12.624 0.536 1.00 85.44 282 GLU A C 1
ATOM 2262 O O . GLU A 1 282 ? -19.309 12.188 1.003 1.00 85.44 282 GLU A O 1
ATOM 2267 N N . SER A 1 283 ? -17.067 12.179 0.952 1.00 87.75 283 SER A N 1
ATOM 2268 C CA . SER A 1 283 ? -16.927 11.115 1.956 1.00 87.75 283 SER A CA 1
ATOM 2269 C C . SER A 1 283 ? -17.527 11.510 3.304 1.00 87.75 283 SER A C 1
ATOM 2271 O O . SER A 1 283 ? -18.180 10.686 3.937 1.00 87.75 283 SER A O 1
ATOM 2273 N N . MET A 1 284 ? -17.386 12.772 3.718 1.00 87.44 284 MET A N 1
ATOM 2274 C CA . MET A 1 284 ? -18.014 13.315 4.931 1.00 87.44 284 MET A CA 1
ATOM 2275 C C . MET A 1 284 ? -19.547 13.358 4.856 1.00 87.44 284 MET A C 1
ATOM 2277 O O . MET A 1 284 ? -20.206 13.380 5.893 1.00 87.44 284 MET A O 1
ATOM 2281 N N . ARG A 1 285 ? -20.127 13.341 3.652 1.00 88.81 285 ARG A N 1
ATOM 2282 C CA . ARG A 1 285 ? -21.581 13.302 3.422 1.00 88.81 285 ARG A CA 1
ATOM 2283 C C . ARG A 1 285 ? -22.113 11.886 3.187 1.00 88.81 285 ARG A C 1
ATOM 2285 O O . ARG A 1 285 ? -23.317 11.715 3.006 1.00 88.81 285 ARG A O 1
ATOM 2292 N N . ASP A 1 286 ? -21.245 10.874 3.179 1.00 89.38 286 ASP A N 1
ATOM 2293 C CA . ASP A 1 286 ? -21.632 9.491 2.903 1.00 89.38 286 ASP A CA 1
ATOM 2294 C C . ASP A 1 286 ? -22.572 8.961 4.000 1.00 89.38 286 ASP A C 1
ATOM 2296 O O . ASP A 1 286 ? -22.376 9.204 5.191 1.00 89.38 286 ASP A O 1
ATOM 2300 N N . SER A 1 287 ? -23.600 8.205 3.616 1.00 89.12 287 SER A N 1
ATOM 2301 C CA . SER A 1 287 ? -24.525 7.566 4.565 1.00 89.12 287 SER A CA 1
ATOM 2302 C C . SER A 1 287 ? -23.831 6.546 5.485 1.00 89.12 287 SER A C 1
ATOM 2304 O O . SER A 1 287 ? -24.248 6.339 6.629 1.00 89.12 287 SER A O 1
ATOM 2306 N N . VAL A 1 288 ? -22.725 5.949 5.031 1.00 90.31 288 VAL A N 1
ATOM 2307 C CA . VAL A 1 288 ? -21.941 4.962 5.771 1.00 90.31 288 VAL A CA 1
ATOM 2308 C C . VAL A 1 288 ? -20.958 5.663 6.707 1.00 90.31 288 VAL A C 1
ATOM 2310 O O . VAL A 1 288 ? -19.926 6.182 6.285 1.00 90.31 288 VAL A O 1
ATOM 2313 N N . LYS A 1 289 ? -21.218 5.572 8.015 1.00 92.69 289 LYS A N 1
ATOM 2314 C CA . LYS A 1 289 ? -20.393 6.176 9.080 1.00 92.69 289 LYS A CA 1
ATOM 2315 C C . LYS A 1 289 ? -18.899 5.886 8.953 1.00 92.69 289 LYS A C 1
ATOM 2317 O O . LYS A 1 289 ? -18.081 6.789 9.047 1.00 92.69 289 LYS A O 1
ATOM 2322 N N . LYS A 1 290 ? -18.529 4.641 8.641 1.00 91.50 290 LYS A N 1
ATOM 2323 C CA . LYS A 1 290 ? -17.124 4.247 8.444 1.00 91.50 290 LYS A CA 1
ATOM 2324 C C . LYS A 1 290 ? -16.419 5.051 7.342 1.00 91.50 290 LYS A C 1
ATOM 2326 O O . LYS A 1 290 ? -15.226 5.314 7.457 1.00 91.50 290 LYS A O 1
ATOM 2331 N N . ARG A 1 291 ? -17.145 5.429 6.283 1.00 88.75 291 ARG A N 1
ATOM 2332 C CA . ARG A 1 291 ? -16.616 6.250 5.186 1.00 88.75 291 ARG A CA 1
ATOM 2333 C C . ARG A 1 291 ? -16.473 7.710 5.593 1.00 88.75 291 ARG A C 1
ATOM 2335 O O . ARG A 1 291 ? -15.436 8.288 5.298 1.00 88.75 291 ARG A O 1
ATOM 2342 N N . ARG A 1 292 ? -17.438 8.254 6.345 1.00 92.31 292 ARG A N 1
ATOM 2343 C CA . ARG A 1 292 ? -17.331 9.601 6.929 1.00 92.31 292 ARG A CA 1
ATOM 2344 C C . ARG A 1 292 ? -16.121 9.730 7.846 1.00 92.31 292 ARG A C 1
ATOM 2346 O O . ARG A 1 292 ? -15.296 10.613 7.651 1.00 92.31 292 ARG A O 1
ATOM 2353 N N . LEU A 1 293 ? -15.973 8.801 8.791 1.00 92.88 293 LEU A N 1
ATOM 2354 C CA . LEU A 1 293 ? -14.846 8.794 9.727 1.00 92.88 293 LEU A CA 1
ATOM 2355 C C . LEU A 1 293 ? -13.499 8.610 9.004 1.00 92.88 293 LEU A C 1
ATOM 2357 O O . LEU A 1 293 ? -12.505 9.226 9.367 1.00 92.88 293 LEU A O 1
ATOM 2361 N N . GLY A 1 294 ? -13.469 7.789 7.950 1.00 90.81 294 GLY A N 1
ATOM 2362 C CA . GLY A 1 294 ? -12.282 7.536 7.132 1.00 90.81 294 GLY A CA 1
ATOM 2363 C C . GLY A 1 294 ? -12.074 8.499 5.958 1.00 90.81 294 GLY A C 1
ATOM 2364 O O . GLY A 1 294 ? -11.312 8.157 5.053 1.00 90.81 294 GLY A O 1
ATOM 2365 N N . ALA A 1 295 ? -12.732 9.664 5.934 1.00 89.25 295 ALA A N 1
ATOM 2366 C CA . ALA A 1 295 ? -12.812 10.537 4.755 1.00 89.25 295 ALA A CA 1
ATOM 2367 C C . ALA A 1 295 ? -11.460 11.008 4.192 1.00 89.25 295 ALA A C 1
ATOM 2369 O O . ALA A 1 295 ? -11.391 11.368 3.023 1.00 89.25 295 ALA A O 1
ATOM 2370 N N . TYR A 1 296 ? -10.392 10.991 4.995 1.00 87.62 296 TYR A N 1
ATOM 2371 C CA . TYR A 1 296 ? -9.042 11.411 4.594 1.00 87.62 296 TYR A CA 1
ATOM 2372 C C . TYR A 1 296 ? -8.125 10.271 4.132 1.00 87.62 296 TYR A C 1
ATOM 2374 O O . TYR A 1 296 ? -6.994 10.529 3.737 1.00 87.62 296 TYR A O 1
ATOM 2382 N N . VAL A 1 297 ? -8.574 9.015 4.216 1.00 87.19 297 VAL A N 1
ATOM 2383 C CA . VAL A 1 297 ? -7.732 7.831 3.942 1.00 87.19 297 VAL A CA 1
ATOM 2384 C C . VAL A 1 297 ? -8.435 6.752 3.118 1.00 87.19 297 VAL A C 1
ATOM 2386 O O . VAL A 1 297 ? -7.844 5.716 2.804 1.00 87.19 297 VAL A O 1
ATOM 2389 N N . LEU A 1 298 ? -9.709 6.949 2.777 1.00 84.88 298 LEU A N 1
ATOM 2390 C CA . LEU A 1 298 ? -10.486 6.028 1.957 1.00 84.88 298 LEU A CA 1
ATOM 2391 C C . LEU A 1 298 ? -10.722 6.643 0.579 1.00 84.88 298 LEU A C 1
ATOM 2393 O O . LEU A 1 298 ? -11.440 7.626 0.440 1.00 84.88 298 LEU A O 1
ATOM 2397 N N . GLY A 1 299 ? -10.146 6.024 -0.453 1.00 76.06 299 GLY A N 1
ATOM 2398 C CA . GLY A 1 299 ? -10.527 6.324 -1.831 1.00 76.06 299 GLY A CA 1
ATOM 2399 C C . GLY A 1 299 ? -11.978 5.917 -2.105 1.00 76.06 299 GLY A C 1
ATOM 2400 O O . GLY A 1 299 ? -12.570 5.113 -1.372 1.00 76.06 299 GLY A O 1
ATOM 2401 N N . ARG A 1 300 ? -12.541 6.413 -3.207 1.00 74.56 300 ARG A N 1
ATOM 2402 C CA . ARG A 1 300 ? -13.946 6.163 -3.545 1.00 74.56 300 ARG A CA 1
ATOM 2403 C C . ARG A 1 300 ? -14.100 5.005 -4.525 1.00 74.56 300 ARG A C 1
ATOM 2405 O O . ARG A 1 300 ? -13.572 5.093 -5.634 1.00 74.56 300 ARG A O 1
ATOM 2412 N N . PRO A 1 301 ? -14.829 3.930 -4.172 1.00 68.88 301 PRO A N 1
ATOM 2413 C CA . PRO A 1 301 ? -15.139 2.901 -5.153 1.00 68.88 301 PRO A CA 1
ATOM 2414 C C . PRO A 1 301 ? -16.002 3.502 -6.267 1.00 68.88 301 PRO A C 1
ATOM 2416 O O . PRO A 1 301 ? -16.836 4.368 -6.005 1.00 68.88 301 PRO A O 1
ATOM 2419 N N . TYR A 1 302 ? -15.820 3.013 -7.490 1.00 68.69 302 TYR A N 1
ATOM 2420 C CA . TYR A 1 302 ? -16.797 3.221 -8.557 1.00 68.69 302 TYR A CA 1
ATOM 2421 C C . TYR A 1 302 ? -18.154 2.637 -8.139 1.00 68.69 302 TYR A C 1
ATOM 2423 O O . TYR A 1 302 ? -18.190 1.641 -7.406 1.00 68.69 302 TYR A O 1
ATOM 2431 N N . SER A 1 303 ? -19.265 3.241 -8.578 1.00 63.78 303 SER A N 1
ATOM 2432 C CA . SER A 1 303 ? -20.603 2.736 -8.233 1.00 63.78 303 SER A CA 1
ATOM 2433 C C . SER A 1 303 ? -20.887 1.369 -8.878 1.00 63.78 303 SER A C 1
ATOM 2435 O O . SER A 1 303 ? -21.686 0.585 -8.366 1.00 63.78 303 SER A O 1
ATOM 2437 N N . GLY A 1 304 ? -20.155 1.045 -9.947 1.00 63.31 304 GLY A N 1
ATOM 2438 C CA . GLY A 1 304 ? -20.142 -0.249 -10.612 1.00 63.31 304 GLY A CA 1
ATOM 2439 C C . GLY A 1 304 ? -19.068 -0.320 -11.698 1.00 63.31 304 GLY A C 1
ATOM 2440 O O . GLY A 1 304 ? -18.378 0.658 -11.975 1.00 63.31 304 GLY A O 1
ATOM 2441 N N . ILE A 1 305 ? -18.946 -1.490 -12.332 1.00 62.97 305 ILE A N 1
ATOM 2442 C CA . ILE A 1 305 ? -17.988 -1.749 -13.426 1.00 62.97 305 ILE A CA 1
ATOM 2443 C C . ILE A 1 305 ? -18.184 -0.766 -14.591 1.00 62.97 305 ILE A C 1
ATOM 2445 O O . ILE A 1 305 ? -17.208 -0.335 -15.186 1.00 62.97 305 ILE A O 1
ATOM 2449 N N . ALA A 1 306 ? -19.428 -0.364 -14.872 1.00 64.75 306 ALA A N 1
ATOM 2450 C CA . ALA A 1 306 ? -19.758 0.563 -15.956 1.00 64.75 306 ALA A CA 1
ATOM 2451 C C . ALA A 1 306 ? -19.213 1.991 -15.758 1.00 64.75 306 ALA A C 1
ATOM 2453 O O . ALA A 1 306 ? -19.100 2.732 -16.727 1.00 64.75 306 ALA A O 1
ATOM 2454 N N . GLU A 1 307 ? -18.888 2.383 -14.523 1.00 72.38 307 GLU A N 1
ATOM 2455 C CA . GLU A 1 307 ? -18.260 3.679 -14.230 1.00 72.38 307 GLU A CA 1
ATOM 2456 C C . GLU A 1 307 ? -16.735 3.595 -14.137 1.00 72.38 307 GLU A C 1
ATOM 2458 O O . GLU A 1 307 ? -16.075 4.626 -14.005 1.00 72.38 307 GLU A O 1
ATOM 2463 N N . MET A 1 308 ? -16.177 2.383 -14.150 1.00 79.62 308 MET A N 1
ATOM 2464 C CA . MET A 1 308 ? -14.738 2.191 -14.088 1.00 79.62 308 MET A CA 1
ATOM 2465 C C . MET A 1 308 ? -14.096 2.678 -1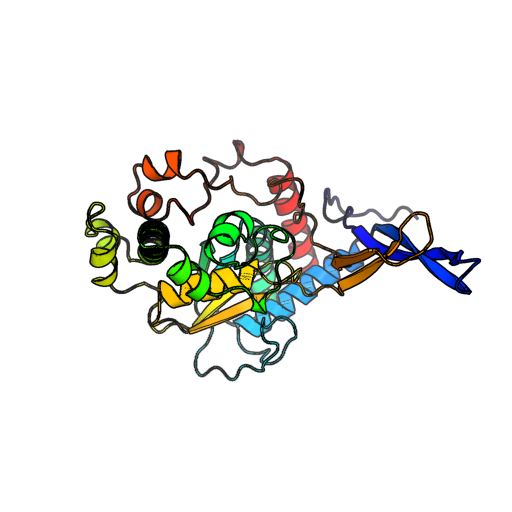5.387 1.00 79.62 308 MET A C 1
ATOM 2467 O O . MET A 1 308 ? -14.649 2.491 -16.470 1.00 79.62 308 MET A O 1
ATOM 2471 N N . ASP A 1 309 ? -12.926 3.307 -15.284 1.00 82.12 309 ASP A N 1
ATOM 2472 C CA . ASP A 1 309 ? -12.193 3.740 -16.468 1.00 82.12 309 ASP A CA 1
ATOM 2473 C C . ASP A 1 309 ? -11.774 2.530 -17.321 1.00 82.12 309 ASP A C 1
ATOM 2475 O O . ASP A 1 309 ? -11.440 1.465 -16.794 1.00 82.12 309 ASP A O 1
ATOM 2479 N N . SER A 1 310 ? -11.808 2.691 -18.647 1.00 83.12 310 SER A N 1
ATOM 2480 C CA . SER A 1 310 ? -11.525 1.605 -19.595 1.00 83.12 310 SER A CA 1
ATOM 2481 C C . SER A 1 310 ? -10.129 1.017 -19.398 1.00 83.12 310 SER A C 1
ATOM 2483 O O . SER A 1 310 ? -9.971 -0.199 -19.442 1.00 83.12 310 SER A O 1
ATOM 2485 N N . LEU A 1 311 ? -9.147 1.864 -19.068 1.00 84.50 311 LEU A N 1
ATOM 2486 C CA . LEU A 1 311 ? -7.780 1.451 -18.756 1.00 84.50 311 LEU A CA 1
ATOM 2487 C C . LEU A 1 311 ? -7.749 0.449 -17.591 1.00 84.50 311 LEU A C 1
ATOM 2489 O O . LEU A 1 311 ? -7.096 -0.585 -17.689 1.00 84.50 311 LEU A O 1
ATOM 2493 N N . SER A 1 312 ? -8.493 0.690 -16.509 1.00 84.94 312 SER A N 1
ATOM 2494 C CA . SER A 1 312 ? -8.591 -0.261 -15.393 1.00 84.94 312 SER A CA 1
ATOM 2495 C C . SER A 1 312 ? -9.185 -1.606 -15.814 1.00 84.94 312 SER A C 1
ATOM 2497 O O . SER A 1 312 ? -8.717 -2.648 -15.355 1.00 84.94 312 SER A O 1
ATOM 2499 N N . LEU A 1 313 ? -10.211 -1.604 -16.672 1.00 85.62 313 LEU A N 1
ATOM 2500 C CA . LEU A 1 313 ? -10.834 -2.836 -17.169 1.00 85.62 313 LEU A CA 1
ATOM 2501 C C . LEU A 1 313 ? -9.861 -3.646 -18.030 1.00 85.62 313 LEU A C 1
ATOM 2503 O O . LEU A 1 313 ? -9.727 -4.853 -17.838 1.00 85.62 313 LEU A O 1
ATOM 2507 N N . GLU A 1 314 ? -9.146 -2.974 -18.925 1.00 88.19 314 GLU A N 1
ATOM 2508 C CA . GLU A 1 314 ? -8.166 -3.597 -19.813 1.00 88.19 314 GLU A CA 1
ATOM 2509 C C . GLU A 1 314 ? -6.949 -4.121 -19.044 1.00 88.19 314 GLU A C 1
ATOM 2511 O O . GLU A 1 314 ? -6.530 -5.250 -19.274 1.00 88.19 314 GLU A O 1
ATOM 2516 N N . ILE A 1 315 ? -6.439 -3.381 -18.051 1.00 88.56 315 ILE A N 1
ATOM 2517 C CA . ILE A 1 315 ? -5.363 -3.872 -17.174 1.00 88.56 315 ILE A CA 1
ATOM 2518 C C . ILE A 1 315 ? -5.813 -5.108 -16.394 1.00 88.56 315 ILE A C 1
ATOM 2520 O O . ILE A 1 315 ? -5.047 -6.056 -16.239 1.00 88.56 315 ILE A O 1
ATOM 2524 N N . MET A 1 316 ? -7.053 -5.140 -15.899 1.00 88.50 316 MET A N 1
ATOM 2525 C CA . MET A 1 316 ? -7.565 -6.331 -15.220 1.00 88.50 316 MET A CA 1
ATOM 2526 C C . MET A 1 316 ? -7.633 -7.546 -16.144 1.00 88.50 316 MET A C 1
ATOM 2528 O O . MET A 1 316 ? -7.369 -8.659 -15.680 1.00 88.50 316 MET A O 1
ATOM 2532 N N . GLU A 1 317 ? -7.966 -7.341 -17.416 1.00 90.31 317 GLU A N 1
ATOM 2533 C CA . GLU A 1 317 ? -7.980 -8.405 -18.413 1.00 90.31 317 GLU A CA 1
ATOM 2534 C C . GLU A 1 317 ? -6.568 -8.872 -18.767 1.00 90.31 317 GLU A C 1
ATOM 2536 O O . GLU A 1 317 ? -6.291 -10.071 -18.733 1.00 90.31 317 GLU A O 1
ATOM 2541 N N . ASP A 1 318 ? -5.634 -7.945 -18.965 1.00 91.38 318 ASP A N 1
ATOM 2542 C CA . ASP A 1 318 ? -4.223 -8.267 -19.147 1.00 91.38 318 ASP A CA 1
ATOM 2543 C C . ASP A 1 318 ? -3.686 -9.091 -17.950 1.00 91.38 318 ASP A C 1
ATOM 2545 O O . ASP A 1 318 ? -3.047 -10.130 -18.123 1.00 91.38 318 ASP A O 1
ATOM 2549 N N . LEU A 1 319 ? -4.015 -8.724 -16.705 1.00 92.06 319 LEU A N 1
ATOM 2550 C CA . LEU A 1 319 ? -3.628 -9.510 -15.523 1.00 92.06 319 LEU A CA 1
ATOM 2551 C C . LEU A 1 319 ? -4.313 -10.892 -15.464 1.00 92.06 319 LEU A C 1
ATOM 2553 O O . LEU A 1 319 ? -3.723 -11.841 -14.937 1.00 92.06 319 LEU A O 1
ATOM 2557 N N . ASN A 1 320 ? -5.543 -11.036 -15.981 1.00 91.31 320 ASN A N 1
ATOM 2558 C CA . ASN A 1 320 ? -6.202 -12.343 -16.122 1.00 91.31 320 ASN A CA 1
ATOM 2559 C C . ASN A 1 320 ? -5.430 -13.241 -17.086 1.00 91.31 320 ASN A C 1
ATOM 2561 O O . ASN A 1 320 ? -5.159 -14.399 -16.759 1.00 91.31 320 ASN A O 1
ATOM 2565 N N . GLN A 1 321 ? -5.072 -12.703 -18.251 1.00 91.56 321 GLN A N 1
ATOM 2566 C CA . GLN A 1 321 ? -4.335 -13.430 -19.275 1.00 91.56 321 GLN A CA 1
ATOM 2567 C C . GLN A 1 321 ? -2.949 -13.854 -18.773 1.00 91.56 321 GLN A C 1
ATOM 2569 O O . GLN A 1 321 ? -2.577 -15.018 -18.942 1.00 91.56 321 GLN A O 1
ATOM 2574 N N . LEU A 1 322 ? -2.229 -12.960 -18.083 1.00 91.94 322 LEU A N 1
ATOM 2575 C CA . LEU A 1 322 ? -0.947 -13.272 -17.443 1.00 91.94 322 LEU A CA 1
ATOM 2576 C C . LEU A 1 322 ? -1.089 -14.445 -16.468 1.00 91.94 322 LEU A C 1
ATOM 2578 O O . LEU A 1 322 ? -0.371 -15.441 -16.568 1.00 91.94 322 LEU A O 1
ATOM 2582 N N . ALA A 1 323 ? -2.052 -14.363 -15.547 1.00 91.31 323 ALA A N 1
ATOM 2583 C CA . ALA A 1 323 ? -2.270 -15.413 -14.560 1.00 91.31 323 ALA A CA 1
ATOM 2584 C C . ALA A 1 323 ? -2.693 -16.746 -15.200 1.00 91.31 323 ALA A C 1
ATOM 2586 O O . ALA A 1 323 ? -2.303 -17.805 -14.716 1.00 91.31 323 ALA A O 1
ATOM 2587 N N . ALA A 1 324 ? -3.472 -16.717 -16.284 1.00 89.62 324 ALA A N 1
ATOM 2588 C CA . ALA A 1 324 ? -3.868 -17.920 -17.009 1.00 89.62 324 ALA A CA 1
ATOM 2589 C C . ALA A 1 324 ? -2.672 -18.634 -17.656 1.00 89.62 324 ALA A C 1
ATOM 2591 O O . ALA A 1 324 ? -2.647 -19.861 -17.668 1.00 89.62 324 ALA A O 1
ATOM 2592 N N . ARG A 1 325 ? -1.669 -17.893 -18.139 1.00 86.81 325 ARG A N 1
ATOM 2593 C CA . ARG A 1 325 ? -0.442 -18.489 -18.695 1.00 86.81 325 ARG A CA 1
ATOM 2594 C C . ARG A 1 325 ? 0.540 -18.954 -17.648 1.00 86.81 325 ARG A C 1
ATOM 2596 O O . ARG A 1 325 ? 1.250 -19.915 -17.883 1.00 86.81 325 ARG A O 1
ATOM 2603 N N . PHE A 1 326 ? 0.579 -18.307 -16.491 1.00 85.81 326 PHE A N 1
ATOM 2604 C CA . PHE A 1 326 ? 1.392 -18.813 -15.391 1.00 85.81 326 PHE A CA 1
ATOM 2605 C C . PHE A 1 326 ? 0.896 -20.181 -14.882 1.00 85.81 326 PHE A C 1
ATOM 2607 O O . PHE A 1 326 ? 1.670 -20.956 -14.330 1.00 85.81 326 PHE A O 1
ATOM 2614 N N . LYS A 1 327 ? -0.390 -20.500 -15.092 1.00 75.75 327 LYS A N 1
ATOM 2615 C CA . LYS A 1 327 ? -0.979 -21.810 -14.769 1.00 75.75 327 LYS A CA 1
ATOM 2616 C C . LYS A 1 327 ? -0.587 -22.934 -15.730 1.00 75.75 327 LYS A C 1
ATOM 2618 O O . LYS A 1 327 ? -0.753 -24.092 -15.351 1.00 75.75 327 LYS A O 1
ATOM 2623 N N . SER A 1 328 ? -0.194 -22.601 -16.962 1.00 53.56 328 SER A N 1
ATOM 2624 C CA . SER A 1 328 ? 0.099 -23.552 -18.045 1.00 53.56 328 SER A CA 1
ATOM 2625 C C . SER A 1 328 ? 1.581 -23.862 -18.137 1.00 53.56 328 SER A C 1
ATOM 2627 O O . SER A 1 328 ? 1.907 -25.056 -18.291 1.00 53.56 328 SER A O 1
#

pLDDT: mean 84.47, std 11.97, range [32.75, 98.06]

Sequence (328 aa):
MKTNNPEYNYIDRNVKIELVSDGIDPKTGVDRLKRQFNQMPIREIERRYIQDSDTLAGMLDGSITESEHFMDGQPRYPDMPISHAIYLDKSARPVHLLMRKVWSHLSTAKMPAASYRNIDKGSWRQLMLKDTQNADKPDVEAISVDNVYARGEMELAAFKDRVAGLRATYLSREDVAKVDESNIREDVWRYPTILDGRRVAIIDEVKSSGATLKIADILLRLAIPEAKFEPLYWSVPTLVRWDIYDDEGNPTSSEFAASQVPVWYDSESGMGRGIRDLDVVESMRDSVKKRRLGAYVLGRPYSGIAEMDSLSLEIMEDLNQLAARFKS

Solvent-accessible surface area (backbone atoms only — not comparable to full-atom values): 18366 Å² total; per-residue (Å²): 133,86,76,83,69,77,92,53,88,49,71,56,68,28,50,34,56,44,78,38,80,71,49,66,38,92,86,79,70,45,73,36,68,38,87,41,80,40,72,48,61,49,72,60,50,55,49,47,56,50,50,28,45,41,53,42,42,26,47,46,65,58,80,41,37,66,47,84,36,31,78,82,52,56,72,54,84,73,96,61,64,39,55,31,34,36,26,30,34,47,61,14,42,56,52,54,56,44,46,70,65,42,37,84,81,61,42,92,62,80,80,48,48,78,49,72,33,37,52,50,44,84,85,44,40,80,47,27,33,79,63,68,90,51,58,92,69,59,62,54,88,57,56,36,72,66,41,28,66,73,67,41,70,66,57,36,50,54,50,46,43,50,35,31,14,52,30,42,61,38,34,45,78,72,53,50,69,69,48,46,81,93,46,39,72,60,46,49,73,80,50,73,47,80,48,57,74,33,34,30,36,35,32,34,45,63,46,67,84,48,44,38,54,52,52,46,51,52,50,47,46,69,38,40,68,58,34,47,77,42,53,33,32,43,32,75,44,60,72,44,73,48,69,43,58,48,101,87,68,48,78,74,46,76,47,74,43,50,25,43,62,59,78,45,68,46,95,91,44,75,60,37,23,75,45,45,69,71,47,45,74,61,24,58,67,41,90,52,61,58,45,29,49,15,17,82,36,44,49,37,73,54,96,43,79,90,68,46,53,68,55,20,56,50,49,52,48,39,46,49,54,52,39,57,54,74,73,105

Foldseek 3Di:
DPPPDPDADFLQAWWFWDWDFPDADPPPRDTATDIDIDGDDSVVSLVQLVVLLLQVLCVQQVVAQADPQFLVRDGHDDPDGAQEEEEEALQCQLVVLLNVLCVVVNDPDDDHHYDYWDFFLVLCVVQQAPDPVCSVQDDLVRGHNVSNVVPDDVSVVVLLLLLLLVLLLQFDLVQLVVADPVPSSPRSVVGAGPQAQGEYEYEYAEPWNCNRLSVVVVSCCSSHVRHRYTYGYSDYADKDKHFDADPVGHGPDIDIGRSTGGSCPDPVDNALSQFAAQDLVVQCVDPRSSSNSNSSIDTHHDPDPVRHDPNNVSSSVSSVVSSVVVVD